Protein AF-A0A2G9ZYL5-F1 (afdb_monomer_lite)

Secondary structure (DSSP, 8-state):
-----------TT-TTTHHHHHSSGGGSS--TT--HHHHHHHHHHHHHHHHHHHHTTSSS-------------------S---S---TTTSSS-----HHHHHHS---HHHHHHHHHHHHHHHHHHHHHHHHHHHHHHHHHHHHHSGGGG-HHHHHHHHHHHHHHHHHHHHHHHHHHHHHTTTS-HHHHHHHH------------THHHHHHHHHHHHHHHHHHHHHHT-TTTT-

Sequence (235 aa):
MTFYETINFDSPELSVSKFCLIHYIPFITKEKKMNLKIKKIMAVSIVLMLSWVVVGLAVAQTPCPMNNEAGGRCRGMGSEGGGPMGCPGFCQGISGISLKQIMAMDLTDEQKTKVANVLAAHQEESRQLADSLAGARQTFVDVLNSEKAGDEAAVRQAFRQMSEIME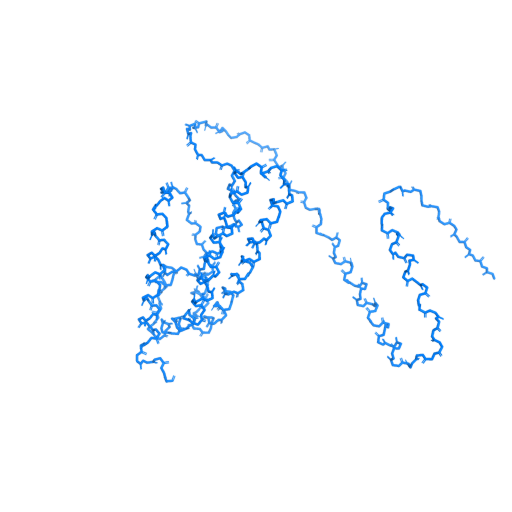NQVVVKTKIIAGLKPVLSQGQLMDLTDHPSKKSGDQKPMNHMKKQGDVQREMMDTWIRTYADAPGAKE

Radius of gyration: 28.29 Å; chains: 1; bounding box: 65×53×86 Å

Foldseek 3Di:
DDDDDDDDDPDDPCVPVVVVPVVPPPPPPPDDDDDPVVVVVVVVVVVVVVVVVVVPPPPDDDDDDPDDDDDDDPDDDDDDDDDPDPPPPDPPQLPAQFPVLVVVDPADLVLLLQLLQLCVVCVVVLVVLVVQLVVLVVCLVCCCVDPNVPVPVSNVVSVVSNVVSSVSSVVSRVSSLVSSVVSDDPVSSVSRNDDPPPPPPDDDDPVVVVVVVVVSSVVSVVSSVVNNPPPVNPD

pLDDT: mean 72.71, std 21.12, range [33.06, 97.44]

Structure (mmCIF, N/CA/C/O backbone):
data_AF-A0A2G9ZYL5-F1
#
_entry.id   AF-A0A2G9ZYL5-F1
#
loop_
_atom_site.group_PDB
_atom_site.id
_atom_site.type_symbol
_atom_site.label_atom_id
_atom_site.label_alt_id
_atom_site.label_comp_id
_atom_site.label_asym_id
_atom_site.label_entity_id
_atom_site.label_seq_id
_atom_site.pdbx_PDB_ins_code
_atom_site.Cartn_x
_atom_site.Cartn_y
_atom_site.Cartn_z
_atom_site.occupancy
_atom_site.B_iso_or_equiv
_atom_site.auth_seq_id
_atom_site.auth_comp_id
_atom_site.auth_asym_id
_atom_site.auth_atom_id
_atom_site.pdbx_PDB_model_num
ATOM 1 N N . MET A 1 1 ? -36.365 6.619 -61.250 1.00 40.66 1 MET A N 1
ATOM 2 C CA . MET A 1 1 ? -35.852 8.002 -61.213 1.00 40.66 1 MET A CA 1
ATOM 3 C C . MET A 1 1 ? -34.814 8.042 -60.101 1.00 40.66 1 MET A C 1
ATOM 5 O O . MET A 1 1 ? -35.173 8.079 -58.936 1.00 40.66 1 MET A O 1
ATOM 9 N N . THR A 1 2 ? -33.553 7.814 -60.455 1.00 39.94 2 THR A N 1
ATOM 10 C CA . THR A 1 2 ? -32.427 7.593 -59.534 1.00 39.94 2 THR A CA 1
ATOM 11 C C . THR A 1 2 ? -31.507 8.805 -59.585 1.00 39.94 2 THR A C 1
ATOM 13 O O . THR A 1 2 ? -30.932 9.073 -60.636 1.00 39.94 2 THR A O 1
ATOM 16 N N . PHE A 1 3 ? -31.378 9.523 -58.471 1.00 44.66 3 PHE A N 1
ATOM 17 C CA . PHE A 1 3 ? -30.336 10.527 -58.267 1.00 44.66 3 PHE A CA 1
ATOM 18 C C . PHE A 1 3 ? -29.152 9.849 -57.569 1.00 44.66 3 PHE A C 1
ATOM 20 O O . PHE A 1 3 ? -29.293 9.370 -56.447 1.00 44.66 3 PHE A O 1
ATOM 27 N N . TYR A 1 4 ? -28.006 9.786 -58.246 1.00 40.62 4 TYR A N 1
ATOM 28 C CA . TYR A 1 4 ? -26.708 9.532 -57.625 1.00 40.62 4 TYR A CA 1
ATOM 29 C C . TYR A 1 4 ? -25.949 10.860 -57.633 1.00 40.62 4 TYR A C 1
ATOM 31 O O . TYR A 1 4 ? -25.511 11.314 -58.687 1.00 40.62 4 TYR A O 1
ATOM 39 N N . GLU A 1 5 ? -25.833 11.499 -56.470 1.00 52.47 5 GLU A N 1
ATOM 40 C CA . GLU A 1 5 ? -24.874 12.582 -56.250 1.00 52.47 5 GLU A CA 1
ATOM 41 C C . GLU A 1 5 ? -23.496 11.971 -55.982 1.00 52.47 5 GLU A C 1
ATOM 43 O O . GLU A 1 5 ? -23.276 11.263 -54.998 1.00 52.47 5 GLU A O 1
ATOM 48 N N . THR A 1 6 ? -22.564 12.232 -56.891 1.00 49.88 6 THR A N 1
ATOM 49 C CA . THR A 1 6 ? -21.140 11.927 -56.746 1.00 49.88 6 THR A CA 1
ATOM 50 C C . THR A 1 6 ? -20.494 13.005 -55.881 1.00 49.88 6 THR A C 1
ATOM 52 O O . THR A 1 6 ? -20.273 14.122 -56.341 1.00 49.88 6 THR A O 1
ATOM 55 N N . ILE A 1 7 ? -20.179 12.679 -54.627 1.00 49.94 7 ILE A N 1
ATOM 56 C CA . ILE A 1 7 ? -19.373 13.539 -53.754 1.00 49.94 7 ILE A CA 1
ATOM 57 C C . ILE A 1 7 ? -17.899 13.157 -53.950 1.00 49.94 7 ILE A C 1
ATOM 59 O O . ILE A 1 7 ? -17.488 12.057 -53.583 1.00 49.94 7 ILE A O 1
ATOM 63 N N . ASN A 1 8 ? -17.105 14.064 -54.525 1.00 46.00 8 ASN A N 1
ATOM 64 C CA . ASN A 1 8 ? -15.647 13.945 -54.594 1.00 46.00 8 ASN A CA 1
ATOM 65 C C . ASN A 1 8 ? -15.032 14.441 -53.276 1.00 46.00 8 ASN A C 1
ATOM 67 O O . ASN A 1 8 ? -15.179 15.610 -52.929 1.00 46.00 8 ASN A O 1
ATOM 71 N N . PHE A 1 9 ? -14.341 13.555 -52.553 1.00 45.44 9 PHE A N 1
ATOM 72 C CA . PHE A 1 9 ? -13.568 13.884 -51.351 1.00 45.44 9 PHE A CA 1
ATOM 73 C C . PHE A 1 9 ? -12.093 13.575 -51.612 1.00 45.44 9 PHE A C 1
ATOM 75 O O . PHE A 1 9 ? -11.661 12.428 -51.490 1.00 45.44 9 PHE A O 1
ATOM 82 N N . ASP A 1 10 ? -11.341 14.607 -51.981 1.00 52.19 10 ASP A N 1
ATOM 83 C CA . ASP A 1 10 ? -9.901 14.547 -52.214 1.00 52.19 10 ASP A CA 1
ATOM 84 C C . ASP A 1 10 ? -9.185 15.013 -50.935 1.00 52.19 10 ASP A C 1
ATOM 86 O O . ASP A 1 10 ? -9.010 16.206 -50.685 1.00 52.19 10 ASP A O 1
ATOM 90 N N . SER A 1 11 ? -8.897 14.076 -50.027 1.00 53.75 11 SER A N 1
ATOM 91 C CA . SER A 1 11 ? -8.130 14.363 -48.808 1.00 53.75 11 SER A CA 1
ATOM 92 C C . SER A 1 11 ? -7.357 13.115 -48.342 1.00 53.75 11 SER A C 1
ATOM 94 O O . SER A 1 11 ? -7.987 12.087 -48.063 1.00 53.75 11 SER A O 1
ATOM 96 N N . PRO A 1 12 ? -6.010 13.159 -48.272 1.00 52.84 12 PRO A N 1
ATOM 97 C CA . PRO A 1 12 ? -5.174 11.965 -48.108 1.00 52.84 12 PRO A CA 1
ATOM 98 C C . PRO A 1 12 ? -4.989 11.443 -46.666 1.00 52.84 12 PRO A C 1
ATOM 100 O O . PRO A 1 12 ? -4.337 10.418 -46.492 1.00 52.84 12 PRO A O 1
ATOM 103 N N . GLU A 1 13 ? -5.581 12.046 -45.627 1.00 51.53 13 GLU A N 1
ATOM 104 C CA . GLU A 1 13 ? -5.286 11.668 -44.222 1.00 51.53 13 GLU A CA 1
ATOM 105 C C . GLU A 1 13 ? -6.251 10.660 -43.555 1.00 51.53 13 GLU A C 1
ATOM 107 O O . GLU A 1 13 ? -6.174 10.409 -42.356 1.00 51.53 13 GLU A O 1
ATOM 112 N N . LEU A 1 14 ? -7.145 10.004 -44.304 1.00 48.91 14 LEU A N 1
ATOM 113 C CA . LEU A 1 14 ? -8.129 9.050 -43.745 1.00 48.91 14 LEU A CA 1
ATOM 114 C C . LEU A 1 14 ? -8.001 7.613 -44.290 1.00 48.91 14 LEU A C 1
ATOM 116 O O . LEU A 1 14 ? -8.997 6.888 -44.379 1.00 48.91 14 LEU A O 1
ATOM 120 N N . SER A 1 15 ? -6.794 7.172 -44.666 1.00 53.22 15 SER A N 1
ATOM 121 C CA . SER A 1 15 ? -6.613 5.884 -45.363 1.00 53.22 15 SER A CA 1
ATOM 122 C C . SER A 1 15 ? -6.672 4.634 -44.470 1.00 53.22 15 SER A C 1
ATOM 124 O O . SER A 1 15 ? -6.944 3.552 -44.985 1.00 53.22 15 SER A O 1
ATOM 126 N N . VAL A 1 16 ? -6.521 4.744 -43.142 1.00 52.19 16 VAL A N 1
ATOM 127 C CA . VAL A 1 16 ? -6.510 3.552 -42.261 1.00 52.19 16 VAL A CA 1
ATOM 128 C C . VAL A 1 16 ? -7.897 3.213 -41.688 1.00 52.19 16 VAL A C 1
ATOM 130 O O . VAL A 1 16 ? -8.203 2.050 -41.446 1.00 52.19 16 VAL A O 1
ATOM 133 N N . SER A 1 17 ? -8.794 4.196 -41.543 1.00 49.00 17 SER A N 1
ATOM 134 C CA . SER A 1 17 ? -10.137 3.975 -40.967 1.00 49.00 17 SER A CA 1
ATOM 135 C C . SER A 1 17 ? -11.174 3.482 -41.993 1.00 49.00 17 SER A C 1
ATOM 137 O O . SER A 1 17 ? -12.119 2.767 -41.654 1.00 49.00 17 SER A O 1
ATOM 139 N N . LYS A 1 18 ? -10.974 3.773 -43.287 1.00 49.38 18 LYS A N 1
ATOM 140 C CA . LYS A 1 18 ? -11.906 3.353 -44.350 1.00 49.38 18 LYS A CA 1
ATOM 141 C C . LYS A 1 18 ? -11.840 1.856 -44.682 1.00 49.38 18 LYS A C 1
ATOM 143 O O . LYS A 1 18 ? -12.803 1.329 -45.233 1.00 49.38 18 LYS A O 1
ATOM 148 N N . PHE A 1 19 ? -10.774 1.148 -44.296 1.00 48.16 19 PHE A N 1
ATOM 149 C CA . PHE A 1 19 ? -10.645 -0.289 -44.570 1.00 48.16 19 PHE A CA 1
ATOM 150 C C . PHE A 1 19 ? -11.464 -1.191 -43.627 1.00 48.16 19 PHE A C 1
ATOM 152 O O . PHE A 1 19 ? -11.839 -2.291 -44.030 1.00 48.16 19 PHE A O 1
ATOM 159 N N . CYS A 1 20 ? -11.837 -0.737 -42.423 1.00 48.16 20 CYS A N 1
ATOM 160 C CA . CYS A 1 20 ? -12.637 -1.561 -41.501 1.00 48.16 20 CYS A CA 1
ATOM 161 C C . CYS A 1 20 ? -14.153 -1.485 -41.741 1.00 48.16 20 CYS A C 1
ATOM 163 O O . CYS A 1 20 ? -14.864 -2.448 -41.457 1.00 48.16 20 CYS A O 1
ATOM 165 N N . LEU A 1 21 ? -14.672 -0.384 -42.293 1.00 47.84 21 LEU A N 1
ATOM 166 C CA . LEU A 1 21 ? -16.122 -0.222 -42.481 1.00 47.84 21 LEU A CA 1
ATOM 167 C C . LEU A 1 21 ? -16.669 -0.892 -43.751 1.00 47.84 21 LEU A C 1
ATOM 169 O O . LEU A 1 21 ? -17.854 -1.212 -43.802 1.00 47.84 21 LEU A O 1
ATOM 173 N N . ILE A 1 22 ? -15.830 -1.167 -44.755 1.00 49.88 22 ILE A N 1
ATOM 174 C CA . ILE A 1 22 ? -16.291 -1.734 -46.036 1.00 49.88 22 ILE A CA 1
ATOM 175 C C . ILE A 1 22 ? -16.494 -3.260 -45.955 1.00 49.88 22 ILE A C 1
ATOM 177 O O . ILE A 1 22 ? -17.350 -3.805 -46.651 1.00 49.88 22 ILE A O 1
ATOM 181 N N . HIS A 1 23 ? -15.809 -3.959 -45.045 1.00 49.59 23 HIS A N 1
ATOM 182 C CA . HIS A 1 23 ? -15.945 -5.416 -44.910 1.00 49.59 23 HIS A CA 1
ATOM 183 C C . HIS A 1 23 ? -17.056 -5.885 -43.959 1.00 49.59 23 HIS A C 1
ATOM 185 O O . HIS A 1 23 ? -17.379 -7.071 -43.965 1.00 49.59 23 HIS A O 1
ATOM 191 N N . TYR A 1 24 ? -17.686 -4.995 -43.185 1.00 48.09 24 TYR A N 1
ATOM 192 C CA . TYR A 1 24 ? -18.723 -5.403 -42.224 1.00 48.09 24 TYR A CA 1
ATOM 193 C C . TYR A 1 24 ? -20.151 -5.406 -42.799 1.00 48.09 24 TYR A C 1
ATOM 195 O O . TYR A 1 24 ? -21.066 -5.980 -42.213 1.00 48.09 24 TYR A O 1
ATOM 203 N N . ILE A 1 25 ? -20.366 -4.797 -43.969 1.00 50.12 25 ILE A N 1
ATOM 204 C CA . ILE A 1 25 ? -21.711 -4.596 -44.527 1.00 50.12 25 ILE A CA 1
ATOM 205 C C . ILE A 1 25 ? -22.291 -5.810 -45.301 1.00 50.12 25 ILE A C 1
ATOM 207 O O . ILE A 1 25 ? -23.518 -5.947 -45.302 1.00 50.12 25 ILE A O 1
ATOM 211 N N . PRO A 1 26 ? -21.538 -6.762 -45.902 1.00 46.97 26 PRO A N 1
ATOM 212 C CA . PRO A 1 26 ? -22.181 -7.800 -46.710 1.00 46.97 26 PRO A CA 1
ATOM 213 C C . PRO A 1 26 ? -22.723 -9.001 -45.912 1.00 46.97 26 PRO A C 1
ATOM 215 O O . PRO A 1 26 ? -23.307 -9.897 -46.517 1.00 46.97 26 PRO A O 1
ATOM 218 N N . PHE A 1 27 ? -22.588 -9.055 -44.579 1.00 49.16 27 PHE A N 1
ATOM 219 C CA . PHE A 1 27 ? -23.042 -10.228 -43.812 1.00 49.16 27 PHE A CA 1
ATOM 220 C C . PHE A 1 27 ? -24.551 -10.229 -43.480 1.00 49.16 27 PHE A C 1
ATOM 222 O O . PHE A 1 27 ? -25.111 -11.272 -43.155 1.00 49.16 27 PHE A O 1
ATOM 229 N N . ILE A 1 28 ? -25.257 -9.096 -43.595 1.00 54.25 28 ILE A N 1
ATOM 230 C CA . ILE A 1 28 ? -26.623 -8.961 -43.039 1.00 54.25 28 ILE A CA 1
ATOM 231 C C . ILE A 1 28 ? -27.754 -9.328 -44.026 1.00 54.25 28 ILE A C 1
ATOM 233 O O . ILE A 1 28 ? -28.911 -9.453 -43.627 1.00 54.25 28 ILE A O 1
ATOM 237 N N . THR A 1 29 ? -27.482 -9.572 -45.312 1.00 51.25 29 THR A N 1
ATOM 238 C CA . THR A 1 29 ? -28.566 -9.685 -46.315 1.00 51.25 29 THR A CA 1
ATOM 239 C C . THR A 1 29 ? -28.954 -11.104 -46.742 1.00 51.25 29 THR A C 1
ATOM 241 O O . THR A 1 29 ? -29.862 -11.244 -47.565 1.00 51.25 29 THR A O 1
ATOM 244 N N . LYS A 1 30 ? -28.358 -12.172 -46.185 1.00 51.44 30 LYS A N 1
ATOM 245 C CA . LYS A 1 30 ? -28.596 -13.549 -46.677 1.00 51.44 30 LYS A CA 1
ATOM 246 C C . LYS A 1 30 ? -29.454 -14.494 -45.827 1.00 51.44 30 LYS A C 1
ATOM 248 O O . LYS A 1 30 ? -29.707 -15.602 -46.290 1.00 51.44 30 LYS A O 1
ATOM 253 N N . GLU A 1 31 ? -30.012 -14.083 -44.687 1.00 55.97 31 GLU A N 1
ATOM 254 C CA . GLU A 1 31 ? -30.920 -14.957 -43.918 1.00 55.97 31 GLU A CA 1
ATOM 255 C C . GLU A 1 31 ? -32.407 -14.589 -44.051 1.00 55.97 31 GLU A C 1
ATOM 257 O O . GLU A 1 31 ? -32.993 -13.797 -43.304 1.00 55.97 31 GLU A O 1
ATOM 262 N N . LYS A 1 32 ? -33.064 -15.249 -45.009 1.00 61.03 32 LYS A N 1
ATOM 263 C CA . LYS A 1 32 ? -34.525 -15.304 -45.123 1.00 61.03 32 LYS A CA 1
ATOM 264 C C . LYS A 1 32 ? -35.094 -16.243 -44.050 1.00 61.03 32 LYS A C 1
ATOM 266 O O . LYS A 1 32 ? -35.291 -17.417 -44.335 1.00 61.03 32 LYS A O 1
ATOM 271 N N . LYS A 1 33 ? -35.373 -15.693 -42.856 1.00 66.12 33 LYS A N 1
ATOM 272 C CA . LYS A 1 33 ? -36.364 -16.117 -41.818 1.00 66.12 33 LYS A CA 1
ATOM 273 C C . LYS A 1 33 ? -35.856 -15.903 -40.377 1.00 66.12 33 LYS A C 1
ATOM 275 O O . LYS A 1 33 ? -35.999 -16.767 -39.521 1.00 66.12 33 LYS A O 1
ATOM 280 N N . MET A 1 34 ? -35.334 -14.721 -40.052 1.00 69.31 34 MET A N 1
ATOM 281 C CA . MET A 1 34 ? -35.160 -14.363 -38.638 1.00 69.31 34 MET A CA 1
ATOM 282 C C . MET A 1 34 ? -36.492 -13.957 -37.997 1.00 69.31 34 MET A C 1
ATOM 284 O O . MET A 1 34 ? -37.237 -13.133 -38.539 1.00 69.31 34 MET A O 1
ATOM 288 N N . ASN A 1 35 ? -36.766 -14.532 -36.825 1.00 79.88 35 ASN A N 1
ATOM 289 C CA . ASN A 1 35 ? -37.948 -14.269 -36.011 1.00 79.88 35 ASN A CA 1
ATOM 290 C C . ASN A 1 35 ? -38.022 -12.775 -35.630 1.00 79.88 35 ASN A C 1
ATOM 292 O O . ASN A 1 35 ? -37.001 -12.151 -35.334 1.00 79.88 35 ASN A O 1
ATOM 296 N N . LEU A 1 36 ? -39.223 -12.185 -35.619 1.00 81.56 36 LEU A N 1
ATOM 297 C CA . LEU A 1 36 ? -39.416 -10.738 -35.426 1.00 81.56 36 LEU A CA 1
ATOM 298 C C . LEU A 1 36 ? -38.819 -10.233 -34.100 1.00 81.56 36 LEU A C 1
ATOM 300 O O . LEU A 1 36 ? -38.344 -9.101 -34.023 1.00 81.56 36 LEU A O 1
ATOM 304 N N . LYS A 1 37 ? -38.787 -11.091 -33.074 1.00 78.44 37 LYS A N 1
ATOM 305 C CA . LYS A 1 37 ? -38.158 -10.792 -31.780 1.00 78.44 37 LYS A CA 1
ATOM 306 C C . LYS A 1 37 ? -36.645 -10.562 -31.903 1.00 78.44 37 LYS A C 1
ATOM 308 O O . LYS A 1 37 ? -36.131 -9.622 -31.310 1.00 78.44 37 LYS A O 1
ATOM 313 N N . ILE A 1 38 ? -35.953 -11.345 -32.732 1.00 79.88 38 ILE A N 1
ATOM 314 C CA . ILE A 1 38 ? -34.494 -11.257 -32.924 1.00 79.88 38 ILE A CA 1
ATOM 315 C C . ILE A 1 38 ? -34.125 -9.983 -33.698 1.00 79.88 38 ILE A C 1
ATOM 317 O O . ILE A 1 38 ? -33.160 -9.305 -33.354 1.00 79.88 38 ILE A O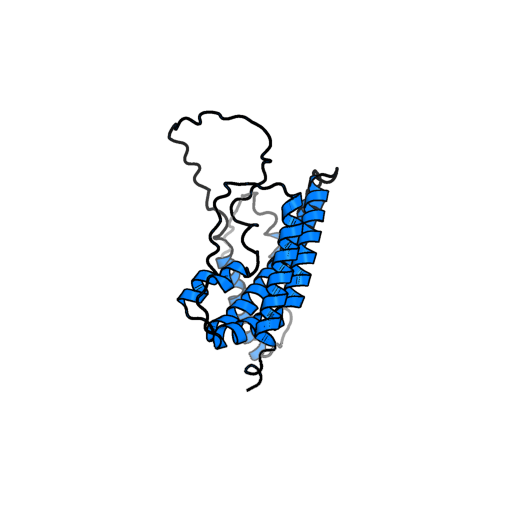 1
ATOM 321 N N . LYS A 1 39 ? -34.952 -9.581 -34.675 1.00 80.38 39 LYS A N 1
ATOM 322 C CA . LYS A 1 39 ? -34.767 -8.314 -35.407 1.00 80.38 39 LYS A CA 1
ATOM 323 C C . LYS A 1 39 ? -34.851 -7.088 -34.493 1.00 80.38 39 LYS A C 1
ATOM 325 O O . LYS A 1 39 ? -34.071 -6.156 -34.658 1.00 80.38 39 LYS A O 1
ATOM 330 N N . LYS A 1 40 ? -35.765 -7.098 -33.514 1.00 85.06 40 LYS A N 1
ATOM 331 C CA . LYS A 1 40 ? -35.892 -6.005 -32.536 1.00 85.06 40 LYS A CA 1
ATOM 332 C C . LYS A 1 40 ? -34.680 -5.925 -31.603 1.00 85.06 40 LYS A C 1
ATOM 334 O O . LYS A 1 40 ? -34.223 -4.825 -31.324 1.00 85.06 40 LYS A O 1
ATOM 339 N N . ILE A 1 41 ? -34.132 -7.066 -31.180 1.00 83.81 41 ILE A N 1
ATOM 340 C CA . ILE A 1 41 ? -32.944 -7.106 -30.310 1.00 83.81 41 ILE A CA 1
ATOM 341 C C . ILE A 1 41 ? -31.703 -6.580 -31.050 1.00 83.81 41 ILE A C 1
ATOM 343 O O . ILE A 1 41 ? -30.993 -5.736 -30.510 1.00 83.81 41 ILE A O 1
ATOM 347 N N . MET A 1 42 ? -31.483 -6.991 -32.306 1.00 79.50 42 MET A N 1
ATOM 348 C CA . MET A 1 42 ? -30.351 -6.487 -33.100 1.00 79.50 42 MET A CA 1
ATOM 349 C C . MET A 1 42 ? -30.440 -4.986 -33.405 1.00 79.50 42 MET A C 1
ATOM 351 O O . MET A 1 42 ? -29.427 -4.294 -33.372 1.00 79.50 42 MET A O 1
ATOM 355 N N . ALA A 1 43 ? -31.637 -4.451 -33.667 1.00 81.38 43 ALA A N 1
ATOM 356 C CA . ALA A 1 43 ? -31.795 -3.015 -33.904 1.00 81.38 43 ALA A CA 1
ATOM 357 C C . ALA A 1 43 ? -31.395 -2.180 -32.672 1.00 81.38 43 ALA A C 1
ATOM 359 O O . ALA A 1 43 ? -30.745 -1.146 -32.811 1.00 81.38 43 ALA A O 1
ATOM 360 N N . VAL A 1 44 ? -31.725 -2.654 -31.465 1.00 86.31 44 VAL A N 1
ATOM 361 C CA . VAL A 1 44 ? -31.368 -1.972 -30.212 1.00 86.31 44 VAL A CA 1
ATOM 362 C C . VAL A 1 44 ? -29.861 -2.048 -29.941 1.00 86.31 44 VAL A C 1
ATOM 364 O O . VAL A 1 44 ? -29.276 -1.051 -29.519 1.00 86.31 44 VAL A O 1
ATOM 367 N N . SER A 1 45 ? -29.201 -3.177 -30.232 1.00 80.75 45 SER A N 1
ATOM 368 C CA . SER A 1 45 ? -27.755 -3.306 -29.995 1.00 80.75 45 SER A CA 1
ATOM 369 C C . SER A 1 45 ? -26.920 -2.413 -30.916 1.00 80.75 45 SER A C 1
ATOM 371 O O . SER A 1 45 ? -25.901 -1.883 -30.487 1.00 80.75 45 SER A O 1
ATOM 373 N N . ILE A 1 46 ? -27.355 -2.203 -32.163 1.00 82.94 46 ILE A N 1
ATOM 374 C CA . ILE A 1 46 ? -26.666 -1.312 -33.110 1.00 82.94 46 ILE A CA 1
ATOM 375 C C . ILE A 1 46 ? -26.746 0.148 -32.642 1.00 82.94 46 ILE A C 1
ATOM 377 O O . ILE A 1 46 ? -25.741 0.855 -32.674 1.00 82.94 46 ILE A O 1
ATOM 381 N N . VAL A 1 47 ? -27.907 0.593 -32.148 1.00 78.25 47 VAL A N 1
ATOM 382 C CA . VAL A 1 47 ? -28.071 1.957 -31.611 1.00 78.25 47 VAL A CA 1
ATOM 383 C C . VAL A 1 47 ? -27.215 2.166 -30.358 1.00 78.25 47 VAL A C 1
ATOM 385 O O . VAL A 1 47 ? -26.590 3.215 -30.216 1.00 78.25 47 VAL A O 1
ATOM 388 N N . LEU A 1 48 ? -27.127 1.157 -29.484 1.00 76.38 48 LEU A N 1
ATOM 389 C CA . LEU A 1 48 ? -26.266 1.202 -28.299 1.00 76.38 48 LEU A CA 1
ATOM 390 C C . LEU A 1 48 ? -24.772 1.185 -28.642 1.00 76.38 48 LEU A C 1
ATOM 392 O O . LEU A 1 48 ? -24.001 1.839 -27.960 1.00 76.38 48 LEU A O 1
ATOM 396 N N . MET A 1 49 ? -24.337 0.486 -29.690 1.00 70.81 49 MET A N 1
ATOM 397 C CA . MET A 1 49 ? -22.927 0.511 -30.109 1.00 70.81 49 MET A CA 1
ATOM 398 C C . MET A 1 49 ? -22.522 1.878 -30.682 1.00 70.81 49 MET A C 1
ATOM 400 O O . MET A 1 49 ? -21.420 2.359 -30.425 1.00 70.81 49 MET A O 1
ATOM 404 N N . LEU A 1 50 ? -23.414 2.535 -31.429 1.00 68.19 50 LEU A N 1
ATOM 405 C CA . LEU A 1 50 ? -23.127 3.833 -32.048 1.00 68.19 50 LEU A CA 1
ATOM 406 C C . LEU A 1 50 ? -23.072 4.989 -31.035 1.00 68.19 50 LEU A C 1
ATOM 408 O O . LEU A 1 50 ? -22.339 5.951 -31.260 1.00 68.19 50 LEU A O 1
ATOM 412 N N . SER A 1 51 ? -23.780 4.901 -29.904 1.00 62.34 51 SER A N 1
ATOM 413 C CA . SER A 1 51 ? -23.757 5.954 -28.877 1.00 62.34 51 SER A CA 1
ATOM 414 C C . SER A 1 51 ? -22.437 6.033 -28.098 1.00 62.34 51 SER A C 1
ATOM 416 O O . SER A 1 51 ? -22.071 7.117 -27.646 1.00 62.34 51 SER A O 1
ATOM 418 N N . TRP A 1 52 ? -21.671 4.942 -27.996 1.00 62.94 52 TRP A N 1
ATOM 419 C CA . TRP A 1 52 ? -20.371 4.943 -27.306 1.00 62.94 52 TRP A CA 1
ATOM 420 C C . TRP A 1 52 ? -19.243 5.571 -28.138 1.00 62.94 52 TRP A C 1
ATOM 422 O O . TRP A 1 52 ? -18.297 6.119 -27.575 1.00 62.94 52 TRP A O 1
ATOM 432 N N . VAL A 1 53 ? -19.356 5.577 -29.470 1.00 58.50 53 VAL A N 1
ATOM 433 C CA . VAL A 1 53 ? -18.334 6.160 -30.363 1.00 58.50 53 VAL A CA 1
ATOM 434 C C . VAL A 1 53 ? -18.302 7.695 -30.278 1.00 58.50 53 VAL A C 1
ATOM 436 O O . VAL A 1 53 ? -17.248 8.298 -30.461 1.00 58.50 53 VAL A O 1
ATOM 439 N N . VAL A 1 54 ? -19.416 8.344 -29.923 1.00 55.44 54 VAL A N 1
ATOM 440 C CA . VAL A 1 54 ? -19.498 9.817 -29.838 1.00 55.44 54 VAL A CA 1
ATOM 441 C C . VAL A 1 54 ? -18.843 10.374 -28.562 1.00 55.44 54 VAL A C 1
ATOM 443 O O . VAL A 1 54 ? -18.379 11.510 -28.559 1.00 55.44 54 VAL A O 1
ATOM 446 N N . VAL A 1 55 ? -18.718 9.580 -27.492 1.00 53.69 55 VAL A N 1
ATOM 447 C CA . VAL A 1 55 ? -18.119 10.034 -26.218 1.00 53.69 55 VAL A CA 1
ATOM 448 C C . VAL A 1 55 ? -16.581 9.944 -26.225 1.00 53.69 55 VAL A C 1
ATOM 450 O O . VAL A 1 55 ? -15.915 10.636 -25.459 1.00 53.69 55 VAL A O 1
ATOM 453 N N . GLY A 1 56 ? -15.985 9.159 -27.131 1.00 48.94 56 GLY A N 1
ATOM 454 C CA . GLY A 1 56 ? -14.532 8.938 -27.184 1.00 48.94 56 GLY A CA 1
ATOM 455 C C . GLY A 1 56 ? -13.697 10.050 -27.834 1.00 48.94 56 GLY A C 1
ATOM 456 O O . GLY A 1 56 ? -12.479 10.050 -27.680 1.00 48.94 56 GLY A O 1
ATOM 457 N N . LEU A 1 57 ? -14.305 11.006 -28.547 1.00 46.84 57 LEU A N 1
ATOM 458 C CA . LEU A 1 57 ? -13.555 11.970 -29.371 1.00 46.84 57 LEU A CA 1
ATOM 459 C C . LEU A 1 57 ? -13.240 13.316 -28.686 1.00 46.84 57 LEU A C 1
ATOM 461 O O . LEU A 1 57 ? -12.650 14.189 -29.315 1.00 46.84 57 LEU A O 1
ATOM 465 N N . ALA A 1 58 ? -13.598 13.503 -27.410 1.00 50.16 58 ALA A N 1
ATOM 466 C CA . ALA A 1 58 ? -13.450 14.792 -26.716 1.00 50.16 58 ALA A CA 1
ATOM 467 C C . ALA A 1 58 ? -12.249 14.892 -25.746 1.00 50.16 58 ALA A C 1
ATOM 469 O O . ALA A 1 58 ? -12.069 15.931 -25.120 1.00 50.16 58 ALA A O 1
ATOM 470 N N . VAL A 1 59 ? -11.408 13.856 -25.610 1.00 53.47 59 VAL A N 1
ATOM 471 C CA . VAL A 1 59 ? -10.333 13.812 -24.582 1.00 53.47 59 VAL A CA 1
ATOM 472 C C . VAL A 1 59 ? -8.919 14.047 -25.156 1.00 53.47 59 VAL A C 1
ATOM 474 O O . VAL A 1 59 ? -7.926 13.821 -24.477 1.00 53.47 59 VAL A O 1
ATOM 477 N N . ALA A 1 60 ? -8.775 14.521 -26.400 1.00 47.59 60 ALA A N 1
ATOM 478 C CA . ALA A 1 60 ? -7.458 14.565 -27.056 1.00 47.59 60 ALA A CA 1
ATOM 479 C C . ALA A 1 60 ? -6.740 15.931 -27.096 1.00 47.59 60 ALA A C 1
ATOM 481 O O . ALA A 1 60 ? -5.600 15.972 -27.550 1.00 47.59 60 ALA A O 1
ATOM 482 N N . GLN A 1 61 ? -7.339 17.056 -26.679 1.00 46.28 61 GLN A N 1
ATOM 483 C CA . GLN A 1 61 ? -6.741 18.377 -26.962 1.00 46.28 61 GLN A CA 1
ATOM 484 C C . GLN A 1 61 ? -6.953 19.435 -25.868 1.00 46.28 61 GLN A C 1
ATOM 486 O O . GLN A 1 61 ? -7.448 20.523 -26.144 1.00 46.28 61 GLN A O 1
ATOM 491 N N . THR A 1 62 ? -6.527 19.178 -24.630 1.00 46.09 62 THR A N 1
ATOM 492 C CA . THR A 1 62 ? -6.173 20.289 -23.727 1.00 46.09 62 THR A CA 1
ATOM 493 C C . THR A 1 62 ? -4.689 20.611 -23.912 1.00 46.09 62 THR A C 1
ATOM 495 O O . THR A 1 62 ? -3.854 19.915 -23.329 1.00 46.09 62 THR A O 1
ATOM 498 N N . PRO A 1 63 ? -4.322 21.613 -24.734 1.00 47.88 63 PRO A N 1
ATOM 499 C CA . PRO A 1 63 ? -2.960 22.118 -24.756 1.00 47.88 63 PRO A CA 1
ATOM 500 C C . PRO A 1 63 ? -2.630 22.661 -23.367 1.00 47.88 63 PRO A C 1
ATOM 502 O O . PRO A 1 63 ? -3.331 23.523 -22.836 1.00 47.88 63 PRO A O 1
ATOM 505 N N . CYS A 1 64 ? -1.571 22.129 -22.762 1.00 36.97 64 CYS A N 1
ATOM 506 C CA . CYS A 1 64 ? -1.013 22.673 -21.536 1.00 36.97 64 CYS A CA 1
ATOM 507 C C . CYS A 1 64 ? -0.644 24.146 -21.796 1.00 36.97 64 CYS A C 1
ATOM 509 O O . CYS A 1 64 ? 0.140 24.406 -22.714 1.00 36.97 64 CYS A O 1
ATOM 511 N N . PRO A 1 65 ? -1.184 25.116 -21.039 1.00 47.97 65 PRO A N 1
ATOM 512 C CA . PRO A 1 65 ? -0.827 26.514 -21.216 1.00 47.97 65 PRO A CA 1
ATOM 513 C C . PRO A 1 65 ? 0.627 26.725 -20.774 1.00 47.97 65 PRO A C 1
ATOM 515 O O . PRO A 1 65 ? 0.932 26.808 -19.586 1.00 47.97 65 PRO A O 1
ATOM 518 N N . MET A 1 66 ? 1.535 26.814 -21.744 1.00 48.69 66 MET A N 1
ATOM 519 C CA . MET A 1 66 ? 2.881 27.356 -21.557 1.00 48.69 66 MET A CA 1
ATOM 520 C C . MET A 1 66 ? 2.766 28.884 -21.476 1.00 48.69 66 MET A C 1
ATOM 522 O O . MET A 1 66 ? 2.984 29.584 -22.462 1.00 48.69 66 MET A O 1
ATOM 526 N N . ASN A 1 67 ? 2.383 29.410 -20.311 1.00 57.84 67 ASN A N 1
ATOM 527 C CA . ASN A 1 67 ? 2.484 30.845 -20.047 1.00 57.84 67 ASN A CA 1
ATOM 528 C C . ASN A 1 67 ? 3.950 31.202 -19.772 1.00 57.84 67 ASN A C 1
ATOM 530 O O . ASN A 1 67 ? 4.437 31.122 -18.645 1.00 57.84 67 ASN A O 1
ATOM 534 N N . ASN A 1 68 ? 4.645 31.600 -20.835 1.00 59.03 68 ASN A N 1
ATOM 535 C CA . ASN A 1 68 ? 5.833 32.435 -20.756 1.00 59.03 68 ASN A CA 1
ATOM 536 C C . ASN A 1 68 ? 5.375 33.869 -20.499 1.00 59.03 68 ASN A C 1
ATOM 538 O O . ASN A 1 68 ? 4.876 34.489 -21.425 1.00 59.03 68 ASN A O 1
ATOM 542 N N . GLU A 1 69 ? 5.534 34.369 -19.273 1.00 48.56 69 GLU A N 1
ATOM 543 C CA . GLU A 1 69 ? 5.865 35.774 -18.984 1.00 48.56 69 GLU A CA 1
ATOM 544 C C . GLU A 1 69 ? 5.924 36.007 -17.469 1.00 48.56 69 GLU A C 1
ATOM 546 O O . GLU A 1 69 ? 4.904 36.019 -16.789 1.00 48.56 69 GLU A O 1
ATOM 551 N N . ALA A 1 70 ? 7.145 36.158 -16.946 1.00 45.22 70 ALA A N 1
ATOM 552 C CA . ALA A 1 70 ? 7.547 37.178 -15.969 1.00 45.22 70 ALA A CA 1
ATOM 553 C C . ALA A 1 70 ? 8.829 36.726 -15.259 1.00 45.22 70 ALA A C 1
ATOM 555 O O . ALA A 1 70 ? 8.835 35.822 -14.424 1.00 45.22 70 ALA A O 1
ATOM 556 N N . GLY A 1 71 ? 9.934 37.390 -15.598 1.00 49.59 71 GLY A N 1
ATOM 557 C CA . GLY A 1 71 ? 11.228 37.219 -14.957 1.00 49.59 71 GLY A CA 1
ATOM 558 C C . GLY A 1 71 ? 11.164 37.407 -13.441 1.00 49.59 71 GLY A C 1
ATOM 559 O O . GLY A 1 71 ? 11.072 38.522 -12.935 1.00 49.59 71 GLY A O 1
ATOM 560 N N . GLY A 1 72 ? 11.305 36.302 -12.718 1.00 40.06 72 GLY A N 1
ATOM 561 C CA . GLY A 1 72 ? 11.644 36.261 -11.304 1.00 40.06 72 GLY A CA 1
ATOM 562 C C . GLY A 1 72 ? 12.959 35.511 -11.143 1.00 40.06 72 GLY A C 1
ATOM 563 O O . GLY A 1 72 ? 13.020 34.308 -11.351 1.00 40.06 72 GLY A O 1
ATOM 564 N N . ARG A 1 73 ? 14.020 36.250 -10.816 1.00 42.53 73 ARG A N 1
ATOM 565 C CA . ARG A 1 73 ? 15.392 35.800 -10.530 1.00 42.53 73 ARG A CA 1
ATOM 566 C C . ARG A 1 73 ? 15.466 34.401 -9.886 1.00 42.53 73 ARG A C 1
ATOM 568 O O . ARG A 1 73 ? 15.383 34.277 -8.666 1.00 42.53 73 ARG A O 1
ATOM 575 N N . CYS A 1 74 ? 15.767 33.372 -10.676 1.00 40.53 74 CYS A N 1
ATOM 576 C CA . CYS A 1 74 ? 16.347 32.137 -10.154 1.00 40.53 74 CYS A CA 1
ATOM 577 C C . CYS A 1 74 ? 17.813 32.417 -9.817 1.00 40.53 74 CYS A C 1
ATOM 579 O O . CYS A 1 74 ? 18.710 32.293 -10.649 1.00 40.53 74 CYS A O 1
ATOM 581 N N . ARG A 1 75 ? 18.044 32.866 -8.581 1.00 45.84 75 ARG A N 1
ATOM 582 C CA . ARG A 1 75 ? 19.369 32.847 -7.964 1.00 45.84 75 ARG A CA 1
ATOM 583 C C . ARG A 1 75 ? 19.822 31.390 -7.919 1.00 45.84 75 ARG A C 1
ATOM 585 O O . ARG A 1 75 ? 19.148 30.556 -7.322 1.00 45.84 75 ARG A O 1
ATOM 592 N N . GLY A 1 76 ? 20.945 31.110 -8.568 1.00 45.06 76 GLY A N 1
ATOM 593 C CA . GLY A 1 76 ? 21.596 29.817 -8.488 1.00 45.06 76 GLY A CA 1
ATOM 594 C C . GLY A 1 76 ? 21.973 29.475 -7.048 1.00 45.06 76 GLY A C 1
ATOM 595 O O . GLY A 1 76 ? 22.565 30.285 -6.338 1.00 45.06 76 GLY A O 1
ATOM 596 N N . MET A 1 77 ? 21.652 28.248 -6.660 1.00 38.97 77 MET A N 1
ATOM 597 C CA . MET A 1 77 ? 22.406 27.469 -5.687 1.00 38.97 77 MET A CA 1
ATOM 598 C C . MET A 1 77 ? 22.707 26.145 -6.378 1.00 38.97 77 MET A C 1
ATOM 600 O O . MET A 1 77 ? 21.834 25.298 -6.538 1.00 38.97 77 MET A O 1
ATOM 604 N N . GLY A 1 78 ? 23.935 26.025 -6.877 1.00 44.31 78 GLY A N 1
ATOM 605 C CA . GLY A 1 78 ? 24.504 24.726 -7.186 1.00 44.31 78 GLY A CA 1
ATOM 606 C C . GLY A 1 78 ? 24.836 24.011 -5.879 1.00 44.31 78 GLY A C 1
ATOM 607 O O . GLY A 1 78 ? 25.335 24.644 -4.954 1.00 44.31 78 GLY A O 1
ATOM 608 N N . SER A 1 79 ? 24.506 22.728 -5.796 1.00 38.72 79 SER A N 1
ATOM 609 C CA . SER A 1 79 ? 25.453 21.645 -5.495 1.00 38.72 79 SER A CA 1
ATOM 610 C C . SER A 1 79 ? 24.674 20.332 -5.505 1.00 38.72 79 SER A C 1
ATOM 612 O O . SER A 1 79 ? 23.729 20.163 -4.745 1.00 38.72 79 SER A O 1
ATOM 614 N N . GLU A 1 80 ? 25.074 19.450 -6.419 1.00 40.91 80 GLU A N 1
ATOM 615 C CA . GLU A 1 80 ? 25.088 17.989 -6.278 1.00 40.91 80 GLU A CA 1
ATOM 616 C C . GLU A 1 80 ? 23.800 17.255 -5.837 1.00 40.91 80 GLU A C 1
ATOM 618 O O . GLU A 1 80 ? 23.430 17.213 -4.669 1.00 40.91 80 GLU A O 1
ATOM 623 N N . GLY A 1 81 ? 23.214 16.501 -6.780 1.00 39.22 81 GLY A N 1
ATOM 624 C CA . GLY A 1 81 ? 22.699 15.159 -6.456 1.00 39.22 81 GLY A CA 1
ATOM 625 C C . GLY A 1 81 ? 21.193 14.880 -6.551 1.00 39.22 81 GLY A C 1
ATOM 626 O O . GLY A 1 81 ? 20.770 13.824 -6.095 1.00 39.22 81 GLY A O 1
ATOM 627 N N . GLY A 1 82 ? 20.366 15.747 -7.140 1.00 37.81 82 GLY A N 1
ATOM 628 C CA . GLY A 1 82 ? 18.925 15.483 -7.308 1.00 37.81 82 GLY A CA 1
ATOM 629 C C . GLY A 1 82 ? 18.555 15.072 -8.733 1.00 37.81 82 GLY A C 1
ATOM 630 O O . GLY A 1 82 ? 18.306 15.938 -9.565 1.00 37.81 82 GLY A O 1
ATOM 631 N N . GLY A 1 83 ? 18.530 13.769 -9.026 1.00 33.06 83 GLY A N 1
ATOM 632 C CA . GLY A 1 83 ? 18.209 13.236 -10.356 1.00 33.06 83 GLY A CA 1
ATOM 633 C C . GLY A 1 83 ? 16.825 13.657 -10.901 1.00 33.06 83 GLY A C 1
ATOM 634 O O . GLY A 1 83 ? 15.871 13.806 -10.131 1.00 33.06 83 GLY A O 1
ATOM 635 N N . PRO A 1 84 ? 16.678 13.819 -12.231 1.00 39.59 84 PRO A N 1
ATOM 636 C CA . PRO A 1 84 ? 15.477 14.349 -12.868 1.00 39.59 84 PRO A CA 1
ATOM 637 C C . PRO A 1 84 ? 14.476 13.233 -13.194 1.00 39.59 84 PRO A C 1
ATOM 639 O O . PRO A 1 84 ? 14.324 12.866 -14.346 1.00 39.59 84 PRO A O 1
ATOM 642 N N . MET A 1 85 ? 13.790 12.676 -12.194 1.00 40.16 85 MET A N 1
ATOM 643 C CA . MET A 1 85 ? 12.580 11.853 -12.411 1.00 40.16 85 MET A CA 1
ATOM 644 C C . MET A 1 85 ? 11.614 11.931 -11.215 1.00 40.16 85 MET A C 1
ATOM 646 O O . MET A 1 85 ? 10.950 10.968 -10.832 1.00 40.16 85 MET A O 1
ATOM 650 N N . GLY A 1 86 ? 11.516 13.104 -10.590 1.00 37.12 86 GLY A N 1
ATOM 651 C CA . GLY A 1 86 ? 10.445 13.392 -9.645 1.00 37.12 86 GLY A CA 1
ATOM 652 C C . GLY A 1 86 ? 9.162 13.687 -10.407 1.00 37.12 86 GLY A C 1
ATOM 653 O O . GLY A 1 86 ? 8.887 14.849 -10.664 1.00 37.12 86 GLY A O 1
ATOM 654 N N . CYS A 1 87 ? 8.387 12.661 -10.774 1.00 36.19 87 CYS A N 1
ATOM 655 C CA . CYS A 1 87 ? 6.985 12.849 -11.152 1.00 36.19 87 CYS A CA 1
ATOM 656 C C . CYS A 1 87 ? 6.253 13.422 -9.924 1.00 36.19 87 CYS A C 1
ATOM 658 O O . CYS A 1 87 ? 6.030 12.678 -8.958 1.00 36.19 87 CYS A O 1
ATOM 660 N N . PRO A 1 88 ? 5.906 14.723 -9.899 1.00 34.72 88 PRO A N 1
ATOM 661 C CA . PRO A 1 88 ? 5.242 15.328 -8.761 1.00 34.72 88 PRO A CA 1
ATOM 662 C C . PRO A 1 88 ? 3.789 14.856 -8.807 1.00 34.72 88 PRO A C 1
ATOM 664 O O . PRO A 1 88 ? 2.993 15.337 -9.604 1.00 34.72 88 PRO A O 1
ATOM 667 N N . GLY A 1 89 ? 3.453 13.856 -7.997 1.00 39.09 89 GLY A N 1
ATOM 668 C CA . GLY A 1 89 ? 2.059 13.538 -7.681 1.00 39.09 89 GLY A CA 1
ATOM 669 C C . GLY A 1 89 ? 1.567 12.135 -8.027 1.00 39.09 89 GLY A C 1
ATOM 670 O O . GLY A 1 89 ? 0.633 11.689 -7.373 1.00 39.09 89 GLY A O 1
ATOM 671 N N . PHE A 1 90 ? 2.179 11.391 -8.957 1.00 35.38 90 PHE A N 1
ATOM 672 C CA . PHE A 1 90 ? 1.557 10.128 -9.401 1.00 35.38 90 PHE A CA 1
ATOM 673 C C . PHE A 1 90 ? 1.991 8.869 -8.627 1.00 35.38 90 PHE A C 1
ATOM 675 O O . PHE A 1 90 ? 1.234 7.908 -8.542 1.00 35.38 90 PHE A O 1
ATOM 682 N N . CYS A 1 91 ? 3.171 8.865 -7.993 1.00 41.75 91 CYS A N 1
ATOM 683 C CA . CYS A 1 91 ? 3.726 7.633 -7.401 1.00 41.75 91 CYS A CA 1
ATOM 684 C C . CYS A 1 91 ? 3.920 7.656 -5.874 1.00 41.75 91 CYS A C 1
ATOM 686 O O . CYS A 1 91 ? 4.245 6.619 -5.295 1.00 41.75 91 CYS A O 1
ATOM 688 N N . GLN A 1 92 ? 3.717 8.796 -5.199 1.00 44.41 92 GLN A N 1
ATOM 689 C CA . GLN A 1 92 ? 3.868 8.884 -3.734 1.00 44.41 92 GLN A CA 1
ATOM 690 C C . GLN A 1 92 ? 2.575 8.603 -2.940 1.00 44.41 92 GLN A C 1
ATOM 692 O O . GLN A 1 92 ? 2.650 8.400 -1.731 1.00 44.41 92 GLN A O 1
ATOM 697 N N . GLY A 1 93 ? 1.406 8.545 -3.594 1.00 46.88 93 GLY A N 1
ATOM 698 C CA . GLY A 1 93 ? 0.092 8.530 -2.925 1.00 46.88 93 GLY A CA 1
ATOM 699 C C . GLY A 1 93 ? -0.622 7.176 -2.806 1.00 46.88 93 GLY A C 1
ATOM 700 O O . GLY A 1 93 ? -1.634 7.088 -2.111 1.00 46.88 93 GLY A O 1
ATOM 701 N N . ILE A 1 94 ? -0.110 6.108 -3.429 1.00 51.69 94 ILE A N 1
ATOM 702 C CA . ILE A 1 94 ? -0.675 4.745 -3.279 1.00 51.69 94 ILE A CA 1
ATOM 703 C C . ILE A 1 94 ? -0.029 4.015 -2.091 1.00 51.69 94 ILE A C 1
ATOM 705 O O . ILE A 1 94 ? -0.028 2.796 -1.993 1.00 51.69 94 ILE A O 1
ATOM 709 N N . SER A 1 95 ? 0.545 4.760 -1.149 1.00 57.50 95 SER A N 1
ATOM 710 C CA . SER A 1 95 ? 0.871 4.177 0.146 1.00 57.50 95 SER A CA 1
ATOM 711 C C . SER A 1 95 ? -0.451 3.939 0.884 1.00 57.50 95 SER A C 1
ATOM 713 O O . SER A 1 95 ? -1.348 4.793 0.879 1.00 57.50 95 SER A O 1
ATOM 715 N N . GLY A 1 96 ? -0.618 2.731 1.424 1.00 67.56 96 GLY A N 1
ATOM 716 C CA . GLY A 1 96 ? -1.801 2.330 2.184 1.00 67.56 96 GLY A CA 1
ATOM 717 C C . GLY A 1 96 ? -2.058 3.217 3.407 1.00 67.56 96 GLY A C 1
ATOM 718 O O . GLY A 1 96 ? -1.335 4.177 3.671 1.00 67.56 96 GLY A O 1
ATOM 719 N N . ILE A 1 97 ? -3.103 2.895 4.167 1.00 78.31 97 ILE A N 1
ATOM 720 C CA . ILE A 1 97 ? -3.419 3.613 5.406 1.00 78.31 97 ILE A CA 1
ATOM 721 C C . ILE A 1 97 ? -2.247 3.456 6.382 1.00 78.31 97 ILE A C 1
ATOM 723 O O . ILE A 1 97 ? -1.898 2.340 6.769 1.00 78.31 97 ILE A O 1
ATOM 727 N N . SER A 1 98 ? -1.617 4.566 6.769 1.00 82.69 98 SER A N 1
ATOM 728 C CA . SER A 1 98 ? -0.470 4.515 7.677 1.00 82.69 98 SER A CA 1
ATOM 729 C C . SER A 1 98 ? -0.918 4.346 9.129 1.00 82.69 98 SER A C 1
ATOM 731 O O . SER A 1 98 ? -1.893 4.962 9.562 1.00 82.69 98 SER A O 1
ATOM 733 N N . LEU A 1 99 ? -0.159 3.585 9.928 1.00 84.19 99 LEU A N 1
ATOM 734 C CA . LEU A 1 99 ? -0.425 3.460 11.369 1.00 84.19 99 LEU A CA 1
ATOM 735 C C . LEU A 1 99 ? -0.429 4.832 12.048 1.00 84.19 99 LEU A C 1
ATOM 737 O O . LEU A 1 99 ? -1.248 5.098 12.918 1.00 84.19 99 LEU A O 1
ATOM 741 N N . LYS A 1 100 ? 0.455 5.733 11.607 1.00 83.94 100 LYS A N 1
ATOM 742 C CA . LYS A 1 100 ? 0.516 7.095 12.132 1.00 83.94 100 LYS A CA 1
ATOM 743 C C . LYS A 1 100 ? -0.792 7.863 11.908 1.00 83.94 100 LYS A C 1
ATOM 745 O O . LYS A 1 100 ? -1.177 8.607 12.799 1.00 83.94 100 LYS A O 1
ATOM 750 N N . GLN A 1 101 ? -1.455 7.699 10.760 1.00 85.25 101 GLN A N 1
ATOM 751 C CA . GLN A 1 101 ? -2.773 8.304 10.525 1.00 85.25 101 GLN A CA 1
ATOM 752 C C . GLN A 1 101 ? -3.824 7.702 11.457 1.00 85.25 101 GLN A C 1
ATOM 754 O O . GLN A 1 101 ? -4.564 8.449 12.079 1.00 85.25 101 GLN A O 1
ATOM 759 N N . ILE A 1 102 ? -3.839 6.375 11.624 1.00 87.88 102 ILE A N 1
ATOM 760 C CA . ILE A 1 102 ? -4.784 5.703 12.531 1.00 87.88 102 ILE A CA 1
ATOM 761 C C . ILE A 1 102 ? -4.600 6.174 13.974 1.00 87.88 102 ILE A C 1
ATOM 763 O O . ILE A 1 102 ? -5.572 6.515 14.633 1.00 87.88 102 ILE A O 1
ATOM 767 N N . MET A 1 103 ? -3.356 6.229 14.451 1.00 86.19 103 MET A N 1
ATOM 768 C CA . MET A 1 103 ? -3.033 6.664 15.812 1.00 86.19 103 MET A CA 1
ATOM 769 C C . MET A 1 103 ? -3.235 8.165 16.038 1.00 86.19 103 MET A C 1
ATOM 771 O O . MET A 1 103 ? -3.347 8.585 17.184 1.00 86.19 103 MET A O 1
ATOM 775 N N . ALA A 1 104 ? -3.222 8.973 14.976 1.00 86.75 104 ALA A N 1
ATOM 776 C CA . ALA A 1 104 ? -3.502 10.402 15.065 1.00 86.75 104 ALA A CA 1
ATOM 777 C C . ALA A 1 104 ? -5.007 10.702 15.134 1.00 86.75 104 ALA A C 1
ATOM 779 O O . ALA A 1 104 ? -5.372 11.816 15.493 1.00 86.75 104 ALA A O 1
ATOM 780 N N . MET A 1 105 ? -5.863 9.736 14.788 1.00 87.31 105 MET A N 1
ATOM 781 C CA . MET A 1 105 ? -7.304 9.859 14.964 1.00 87.31 105 MET A CA 1
ATOM 782 C C . MET A 1 105 ? -7.695 9.498 16.399 1.00 87.31 105 MET A C 1
ATOM 784 O O . MET A 1 105 ? -7.305 8.450 16.917 1.00 87.31 105 MET A O 1
ATOM 788 N N . ASP A 1 106 ? -8.542 10.323 17.011 1.00 90.00 106 ASP A N 1
ATOM 789 C CA . ASP A 1 106 ? -9.158 10.038 18.308 1.00 90.00 106 ASP A CA 1
ATOM 790 C C . ASP A 1 106 ? -10.252 8.961 18.152 1.00 90.00 106 ASP A C 1
ATOM 792 O O . ASP A 1 106 ? -11.442 9.258 18.040 1.00 90.00 106 ASP A O 1
ATOM 796 N N . LEU A 1 107 ? -9.840 7.691 18.066 1.00 93.88 107 LEU A N 1
ATOM 797 C CA . LEU A 1 107 ? -10.733 6.529 17.961 1.00 93.88 107 LEU A CA 1
ATOM 798 C C . LEU A 1 107 ? -11.138 6.005 19.349 1.00 93.88 107 LEU A C 1
ATOM 800 O O . LEU A 1 107 ? -10.281 5.853 20.225 1.00 93.88 107 LEU A O 1
ATOM 804 N N . THR A 1 108 ? -12.413 5.641 19.531 1.00 95.25 108 THR A N 1
ATOM 805 C CA . THR A 1 108 ? -12.861 4.893 20.726 1.00 95.25 108 THR A CA 1
ATOM 806 C C . THR A 1 108 ? -12.307 3.467 20.721 1.00 95.25 108 THR A C 1
ATOM 808 O O . THR A 1 108 ? -11.868 2.965 19.684 1.00 95.25 108 THR A O 1
ATOM 811 N N . ASP A 1 109 ? -12.338 2.771 21.857 1.00 93.94 109 ASP A N 1
ATOM 812 C CA . ASP A 1 109 ? -11.829 1.396 21.927 1.00 93.94 109 ASP A CA 1
ATOM 813 C C . ASP A 1 109 ? -12.678 0.412 21.099 1.00 93.94 109 ASP A C 1
ATOM 815 O O . ASP A 1 109 ? -12.127 -0.494 20.460 1.00 93.94 109 ASP A O 1
ATOM 819 N N . GLU A 1 110 ? -13.993 0.642 20.977 1.00 93.31 110 GLU A N 1
ATOM 820 C CA . GLU A 1 110 ? -14.831 -0.131 20.053 1.00 93.31 110 GLU A CA 1
ATOM 821 C C . GLU A 1 110 ? -14.473 0.162 18.589 1.00 93.31 110 GLU A C 1
ATOM 823 O O . GLU A 1 110 ? -14.436 -0.753 17.761 1.00 93.31 110 GLU A O 1
ATOM 828 N N . GLN A 1 111 ? -14.182 1.425 18.250 1.00 94.69 111 GLN A N 1
ATOM 829 C CA . GLN A 1 111 ? -13.737 1.792 16.904 1.00 94.69 111 GLN A CA 1
ATOM 830 C C . GLN A 1 111 ? -12.381 1.167 16.578 1.00 94.69 111 GLN A C 1
ATOM 832 O O . GLN A 1 111 ? -12.238 0.604 15.496 1.00 94.69 111 GLN A O 1
ATOM 837 N N . LYS A 1 112 ? -11.407 1.199 17.498 1.00 95.06 112 LYS A N 1
ATOM 838 C CA . LYS A 1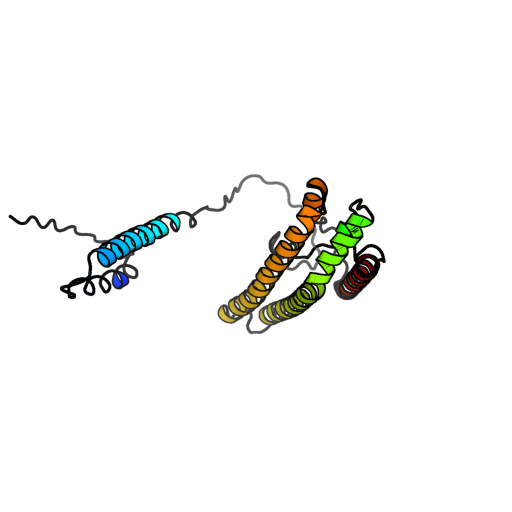 112 ? -10.089 0.566 17.308 1.00 95.06 112 LYS A CA 1
ATOM 839 C C . LYS A 1 112 ? -10.225 -0.924 17.022 1.00 95.06 112 LYS A C 1
ATOM 841 O O . LYS A 1 112 ? -9.620 -1.404 16.071 1.00 95.06 112 LYS A O 1
ATOM 846 N N . THR A 1 113 ? -11.068 -1.623 17.780 1.00 95.19 113 THR A N 1
ATOM 847 C CA . THR A 1 113 ? -11.360 -3.054 17.584 1.00 95.19 113 THR A CA 1
ATOM 848 C C . THR A 1 113 ? -11.928 -3.319 16.187 1.00 95.19 113 THR A C 1
ATOM 850 O O . THR A 1 113 ? -11.412 -4.146 15.437 1.00 95.19 113 THR A O 1
ATOM 853 N N . LYS A 1 114 ? -12.951 -2.559 15.776 1.00 95.00 114 LYS A N 1
ATOM 854 C CA . LYS A 1 114 ? -13.568 -2.703 14.446 1.00 95.00 114 LYS A CA 1
ATOM 855 C C . LYS A 1 114 ? -12.602 -2.362 13.308 1.00 95.00 114 LYS A C 1
ATOM 857 O O . LYS A 1 114 ? -12.553 -3.083 12.316 1.00 95.00 114 LYS A O 1
ATOM 862 N N . VAL A 1 115 ? -11.816 -1.295 13.455 1.00 95.00 115 VAL A N 1
ATOM 863 C CA . VAL A 1 115 ? -10.774 -0.903 12.492 1.00 95.00 115 VAL A CA 1
ATOM 864 C C . VAL A 1 115 ? -9.718 -2.003 12.380 1.00 95.00 115 VAL A C 1
ATOM 866 O O . VAL A 1 115 ? -9.373 -2.395 11.268 1.00 95.00 115 VAL A O 1
ATOM 869 N N . ALA A 1 116 ? -9.242 -2.542 13.505 1.00 95.12 116 ALA A N 1
ATOM 870 C CA . ALA A 1 116 ? -8.263 -3.624 13.531 1.00 95.12 116 ALA A CA 1
ATOM 871 C C . ALA A 1 116 ? -8.774 -4.877 12.815 1.00 95.12 116 ALA A C 1
ATOM 873 O O . ALA A 1 116 ? -8.042 -5.438 12.006 1.00 95.12 116 ALA A O 1
ATOM 874 N N . ASN A 1 117 ? -10.039 -5.252 13.013 1.00 95.25 117 ASN A N 1
ATOM 875 C CA . ASN A 1 117 ? -10.653 -6.381 12.312 1.00 95.25 117 ASN A CA 1
ATOM 876 C C . ASN A 1 117 ? -10.712 -6.170 10.791 1.00 95.25 117 ASN A C 1
ATOM 878 O O . ASN A 1 117 ? -10.382 -7.078 10.027 1.00 95.25 117 ASN A O 1
ATOM 882 N N . VAL A 1 118 ? -11.086 -4.968 10.336 1.00 95.69 118 VAL A N 1
ATOM 883 C CA . VAL A 1 118 ? -11.094 -4.632 8.900 1.00 95.69 118 VAL A CA 1
ATOM 884 C C . VAL A 1 118 ? -9.680 -4.686 8.316 1.00 95.69 118 VAL A C 1
ATOM 886 O O . VAL A 1 118 ? -9.489 -5.209 7.220 1.00 95.69 118 VAL A O 1
ATOM 889 N N . LEU A 1 119 ? -8.678 -4.176 9.037 1.00 94.44 119 LEU A N 1
ATOM 890 C CA . LEU A 1 119 ? -7.289 -4.211 8.579 1.00 94.44 119 LEU A CA 1
ATOM 891 C C . LEU A 1 119 ? -6.718 -5.631 8.568 1.00 94.44 119 LEU A C 1
ATOM 893 O O . LEU A 1 119 ? -6.075 -5.997 7.588 1.00 94.44 119 LEU A O 1
ATOM 897 N N . ALA A 1 120 ? -6.998 -6.442 9.593 1.00 94.94 120 ALA A N 1
ATOM 898 C CA . ALA A 1 120 ? -6.586 -7.844 9.668 1.00 94.94 120 ALA A CA 1
ATOM 899 C C . ALA A 1 120 ? -7.079 -8.643 8.453 1.00 94.94 120 ALA A C 1
ATOM 901 O O . ALA A 1 120 ? -6.317 -9.399 7.853 1.00 94.94 120 ALA A O 1
ATOM 902 N N . ALA A 1 121 ? -8.329 -8.416 8.033 1.00 96.12 121 ALA A N 1
ATOM 903 C CA . ALA A 1 121 ? -8.933 -9.104 6.891 1.00 96.12 121 ALA A CA 1
ATOM 904 C C . ALA A 1 121 ? -8.214 -8.847 5.550 1.00 96.12 121 ALA A C 1
ATOM 906 O O . ALA A 1 121 ? -8.291 -9.679 4.649 1.00 96.12 121 ALA A O 1
ATOM 907 N N . HIS A 1 122 ? -7.509 -7.718 5.414 1.00 95.06 122 HIS A N 1
ATOM 908 C CA . HIS A 1 122 ? -6.800 -7.325 4.188 1.00 95.06 122 HIS A CA 1
ATOM 909 C C . HIS A 1 122 ? -5.277 -7.241 4.356 1.00 95.06 122 HIS A C 1
ATOM 911 O O . HIS A 1 122 ? -4.578 -6.815 3.432 1.00 95.06 122 HIS A O 1
ATOM 917 N N . GLN A 1 123 ? -4.748 -7.618 5.521 1.00 92.25 123 GLN A N 1
ATOM 918 C CA . GLN A 1 123 ? -3.342 -7.438 5.881 1.00 92.25 123 GLN A CA 1
ATOM 919 C C . GLN A 1 123 ? -2.415 -8.229 4.955 1.00 92.25 123 GLN A C 1
ATOM 921 O O . GLN A 1 123 ? -1.479 -7.666 4.388 1.00 92.25 123 GLN A O 1
ATOM 926 N N . GLU A 1 124 ? -2.706 -9.516 4.761 1.00 93.25 124 GLU A N 1
ATOM 927 C CA . GLU A 1 124 ? -1.877 -10.399 3.940 1.00 93.25 124 GLU A CA 1
ATOM 928 C C . GLU A 1 124 ? -1.915 -9.994 2.457 1.00 93.25 124 GLU A C 1
ATOM 930 O O . GLU A 1 124 ? -0.868 -9.848 1.829 1.00 93.25 124 GLU A O 1
ATOM 935 N N . GLU A 1 125 ? -3.104 -9.697 1.918 1.00 94.31 125 GLU A N 1
ATOM 936 C CA . GLU A 1 125 ? -3.276 -9.200 0.540 1.00 94.31 125 GLU A CA 1
ATOM 937 C C . GLU A 1 125 ? -2.491 -7.891 0.327 1.00 94.31 125 GLU A C 1
ATOM 939 O O . GLU A 1 125 ? -1.741 -7.743 -0.641 1.00 94.31 125 GLU A O 1
ATOM 944 N N . SER A 1 126 ? -2.586 -6.956 1.280 1.00 91.69 126 SER A N 1
ATOM 945 C CA . SER A 1 126 ? -1.848 -5.687 1.240 1.00 91.69 126 SER A CA 1
ATOM 946 C C . SER A 1 126 ? -0.332 -5.895 1.299 1.00 91.69 126 SER A C 1
ATOM 948 O O . SER A 1 126 ? 0.412 -5.211 0.592 1.00 91.69 126 SER A O 1
ATOM 950 N N . ARG A 1 127 ? 0.141 -6.839 2.123 1.00 90.38 127 ARG A N 1
ATOM 951 C CA . ARG A 1 127 ? 1.565 -7.167 2.272 1.00 90.38 127 ARG A CA 1
ATOM 952 C C . ARG A 1 127 ? 2.141 -7.746 0.986 1.00 90.38 127 ARG A C 1
ATOM 954 O O . ARG A 1 127 ? 3.155 -7.246 0.501 1.00 90.38 127 ARG A O 1
ATOM 961 N N . GLN A 1 128 ? 1.468 -8.736 0.406 1.00 93.94 128 GLN A N 1
ATOM 962 C CA . GLN A 1 128 ? 1.888 -9.364 -0.845 1.00 93.94 128 GLN A CA 1
ATOM 963 C C . GLN A 1 128 ? 1.966 -8.346 -1.986 1.00 93.94 128 GLN A C 1
ATOM 965 O O . GLN A 1 128 ? 2.948 -8.320 -2.731 1.00 93.94 128 GLN A O 1
ATOM 970 N N . LEU A 1 129 ? 0.981 -7.447 -2.091 1.00 93.31 129 LEU A N 1
ATOM 971 C CA . LEU A 1 129 ? 1.001 -6.367 -3.077 1.00 93.31 129 LEU A CA 1
ATOM 972 C C . LEU A 1 129 ? 2.118 -5.351 -2.815 1.00 93.31 129 LEU A C 1
ATOM 974 O O . LEU A 1 129 ? 2.708 -4.838 -3.765 1.00 93.31 129 LEU A O 1
ATOM 978 N N . ALA A 1 130 ? 2.418 -5.029 -1.555 1.00 89.31 130 ALA A N 1
ATOM 979 C CA . ALA A 1 130 ? 3.506 -4.115 -1.214 1.00 89.31 130 ALA A CA 1
ATOM 980 C C . ALA A 1 130 ? 4.881 -4.698 -1.577 1.00 89.31 130 ALA A C 1
ATOM 982 O O . ALA A 1 130 ? 5.714 -3.991 -2.147 1.00 89.31 130 ALA A O 1
ATOM 983 N N . ASP A 1 131 ? 5.107 -5.980 -1.287 1.00 91.00 131 ASP A N 1
ATOM 984 C CA . ASP A 1 131 ? 6.357 -6.671 -1.614 1.00 91.00 131 ASP A CA 1
ATOM 985 C C . ASP A 1 131 ? 6.502 -6.872 -3.133 1.00 91.00 131 ASP A C 1
ATOM 987 O O . ASP A 1 131 ? 7.569 -6.607 -3.693 1.00 91.00 131 ASP A O 1
ATOM 991 N N . SER A 1 132 ? 5.408 -7.211 -3.826 1.00 93.69 132 SER A N 1
ATOM 992 C CA . SER A 1 132 ? 5.374 -7.300 -5.294 1.00 93.69 132 SER A CA 1
ATOM 993 C C . SER A 1 132 ? 5.686 -5.955 -5.949 1.00 93.69 132 SER A C 1
ATOM 995 O O . SER A 1 132 ? 6.482 -5.886 -6.885 1.00 93.69 132 SER 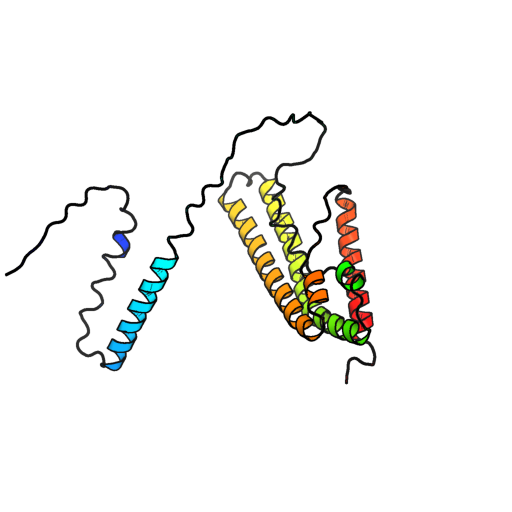A O 1
ATOM 997 N N . LEU A 1 133 ? 5.115 -4.861 -5.430 1.00 92.88 133 LEU A N 1
ATOM 998 C CA . LEU A 1 133 ? 5.387 -3.520 -5.942 1.00 92.88 133 LEU A CA 1
ATOM 999 C C . LEU A 1 133 ? 6.845 -3.110 -5.708 1.00 92.88 133 LEU A C 1
ATOM 1001 O O . LEU A 1 133 ? 7.442 -2.471 -6.573 1.00 92.88 133 LEU A O 1
ATOM 1005 N N . ALA A 1 134 ? 7.430 -3.464 -4.560 1.00 88.81 134 ALA A N 1
ATOM 1006 C CA . ALA A 1 134 ? 8.844 -3.214 -4.292 1.00 88.81 134 ALA A CA 1
ATOM 1007 C C . ALA A 1 134 ? 9.743 -3.946 -5.304 1.00 88.81 134 ALA A C 1
ATOM 1009 O O . ALA A 1 134 ? 10.658 -3.332 -5.854 1.00 88.81 134 ALA A O 1
ATOM 1010 N N . GLY A 1 135 ? 9.434 -5.211 -5.608 1.00 92.12 135 GLY A N 1
ATOM 1011 C CA . GLY A 1 135 ? 10.106 -5.978 -6.659 1.00 92.12 135 GLY A CA 1
ATOM 1012 C C . GLY A 1 135 ? 9.963 -5.337 -8.042 1.00 92.12 135 GLY A C 1
ATOM 1013 O O . GLY A 1 135 ? 10.966 -5.077 -8.699 1.00 92.12 135 GLY A O 1
ATOM 1014 N N . ALA A 1 136 ? 8.740 -4.988 -8.452 1.00 94.56 136 ALA A N 1
ATOM 1015 C CA . ALA A 1 136 ? 8.479 -4.365 -9.752 1.00 94.56 136 ALA A CA 1
ATOM 1016 C C . ALA A 1 136 ? 9.164 -2.997 -9.909 1.00 94.56 136 ALA A C 1
ATOM 1018 O O . ALA A 1 136 ? 9.681 -2.682 -10.979 1.00 94.56 136 ALA A O 1
ATOM 1019 N N . ARG A 1 137 ? 9.230 -2.196 -8.836 1.00 91.25 137 ARG A N 1
ATOM 1020 C CA . ARG A 1 137 ? 9.998 -0.941 -8.820 1.00 91.25 137 ARG A CA 1
ATOM 1021 C C . ARG A 1 137 ? 11.485 -1.191 -9.014 1.00 91.25 137 ARG A C 1
ATOM 1023 O O . ARG A 1 137 ? 12.102 -0.470 -9.790 1.00 91.25 137 ARG A O 1
ATOM 1030 N N . GLN A 1 138 ? 12.047 -2.195 -8.341 1.00 91.50 138 GLN A N 1
ATOM 1031 C CA . GLN A 1 138 ? 13.448 -2.560 -8.532 1.00 91.50 138 GLN A CA 1
ATOM 1032 C C . GLN A 1 138 ? 13.696 -2.983 -9.982 1.00 91.50 138 GLN A C 1
ATOM 1034 O O . GLN A 1 138 ? 14.580 -2.431 -10.621 1.00 91.50 138 GLN A O 1
ATOM 1039 N N . THR A 1 139 ? 12.853 -3.853 -10.544 1.00 93.75 139 THR A N 1
ATOM 1040 C CA . THR A 1 139 ? 12.948 -4.264 -11.952 1.00 93.75 139 THR A CA 1
ATOM 1041 C C . THR A 1 139 ? 12.860 -3.078 -12.910 1.00 93.75 139 THR A C 1
ATOM 1043 O O . THR A 1 139 ? 13.635 -2.994 -13.858 1.00 93.75 139 THR A O 1
ATOM 1046 N N . PHE A 1 140 ? 11.945 -2.138 -12.671 1.00 94.69 140 PHE A N 1
ATOM 1047 C CA . PHE A 1 140 ? 11.829 -0.931 -13.485 1.00 94.69 140 PHE A CA 1
ATOM 1048 C C . PHE A 1 140 ? 13.102 -0.071 -13.418 1.00 94.69 140 PHE A C 1
ATOM 1050 O O . PHE A 1 140 ? 13.612 0.352 -14.453 1.00 94.69 140 PHE A O 1
ATOM 1057 N N . VAL A 1 141 ? 13.653 0.136 -12.219 1.00 92.62 141 VAL A N 1
ATOM 1058 C CA . VAL A 1 141 ? 14.925 0.847 -12.006 1.00 92.62 141 VAL A CA 1
ATOM 1059 C C . VAL A 1 141 ? 16.086 0.125 -12.695 1.00 92.62 141 VAL A C 1
ATOM 1061 O O . VAL A 1 141 ? 16.911 0.773 -13.335 1.00 92.62 141 VAL A O 1
ATOM 1064 N N . ASP A 1 142 ? 16.135 -1.202 -12.618 1.00 93.62 142 ASP A N 1
ATOM 1065 C CA . ASP A 1 142 ? 17.166 -2.013 -13.264 1.00 93.62 142 ASP A CA 1
ATOM 1066 C C . ASP A 1 142 ? 17.091 -1.885 -14.792 1.00 93.62 142 ASP A C 1
ATOM 1068 O O . ASP A 1 142 ? 18.120 -1.712 -15.440 1.00 93.62 142 ASP A O 1
ATOM 1072 N N . VAL A 1 143 ? 15.886 -1.887 -15.380 1.00 95.31 143 VAL A N 1
ATOM 1073 C CA . VAL A 1 143 ? 15.696 -1.651 -16.823 1.00 95.31 143 VAL A CA 1
ATOM 1074 C C . VAL A 1 143 ? 16.239 -0.280 -17.222 1.00 95.31 143 VAL A C 1
ATOM 1076 O O . VAL A 1 143 ? 17.006 -0.200 -18.182 1.00 95.31 143 VAL A O 1
ATOM 1079 N N . LEU A 1 144 ? 15.909 0.768 -16.462 1.00 92.06 144 LEU A N 1
ATOM 1080 C CA . LEU A 1 144 ? 16.366 2.137 -16.725 1.00 92.06 144 LEU A CA 1
ATOM 1081 C C . LEU A 1 144 ? 17.880 2.333 -16.556 1.00 92.06 144 LEU A C 1
ATOM 1083 O O . LEU A 1 144 ? 18.444 3.215 -17.195 1.00 92.06 144 LEU A O 1
ATOM 1087 N N . ASN A 1 145 ? 18.532 1.534 -15.712 1.00 92.25 145 ASN A N 1
ATOM 1088 C CA . ASN A 1 145 ? 19.977 1.609 -15.471 1.00 92.25 145 ASN A CA 1
ATOM 1089 C C . ASN A 1 145 ? 20.790 0.604 -16.303 1.00 92.25 145 ASN A C 1
ATOM 1091 O O . ASN A 1 145 ? 22.018 0.594 -16.231 1.00 92.25 145 ASN A O 1
ATOM 1095 N N . SER A 1 146 ? 20.122 -0.262 -17.065 1.00 94.06 146 SER A N 1
ATOM 1096 C CA . SER A 1 146 ? 20.760 -1.248 -17.937 1.00 94.06 146 SER A CA 1
ATOM 1097 C C . SER A 1 146 ? 20.921 -0.726 -19.366 1.00 94.06 146 SER A C 1
ATOM 1099 O O . SER A 1 146 ? 20.350 0.293 -19.751 1.00 94.06 146 SER A O 1
ATOM 1101 N N . GLU A 1 147 ? 21.612 -1.494 -20.208 1.00 92.50 147 GLU A N 1
ATOM 1102 C CA . GLU A 1 147 ? 21.690 -1.246 -21.656 1.00 92.50 147 GLU A CA 1
ATOM 1103 C C . GLU A 1 147 ? 20.306 -1.224 -22.341 1.00 92.50 147 GLU A C 1
ATOM 1105 O O . GLU A 1 147 ? 20.159 -0.675 -23.431 1.00 92.50 147 GLU A O 1
ATOM 1110 N N . LYS A 1 148 ? 19.264 -1.765 -21.688 1.00 87.81 148 LYS A N 1
ATOM 1111 C CA . LYS A 1 148 ? 17.876 -1.761 -22.178 1.00 87.81 148 LYS A CA 1
ATOM 1112 C C . LYS A 1 148 ? 17.154 -0.426 -21.993 1.00 87.81 148 LYS A C 1
ATOM 1114 O O . LYS A 1 148 ? 16.011 -0.313 -22.420 1.00 87.81 148 LYS A O 1
ATOM 1119 N N . ALA A 1 149 ? 17.775 0.591 -21.398 1.00 90.00 149 ALA A N 1
ATOM 1120 C CA . ALA A 1 149 ? 17.139 1.896 -21.208 1.00 90.00 149 ALA A CA 1
ATOM 1121 C C . ALA A 1 149 ? 16.714 2.566 -22.532 1.00 90.00 149 ALA A C 1
ATOM 1123 O O . ALA A 1 149 ? 15.743 3.319 -22.558 1.00 90.00 149 ALA A O 1
ATOM 1124 N N . GLY A 1 150 ? 17.420 2.274 -23.633 1.00 94.06 150 GLY A N 1
ATOM 1125 C CA . GLY A 1 150 ? 17.061 2.727 -24.983 1.00 94.06 150 GLY A CA 1
ATOM 1126 C C . GLY A 1 150 ? 15.990 1.878 -25.681 1.00 94.06 150 GLY A C 1
ATOM 1127 O O . GLY A 1 150 ? 15.492 2.278 -26.731 1.00 94.06 150 GLY A O 1
ATOM 1128 N N . ASP A 1 151 ? 15.626 0.722 -25.120 1.00 97.00 151 ASP A N 1
ATOM 1129 C CA . ASP A 1 151 ? 14.557 -0.134 -25.632 1.00 97.00 151 ASP A CA 1
ATOM 1130 C C . ASP A 1 151 ? 13.210 0.315 -25.050 1.00 97.00 151 ASP A C 1
ATOM 1132 O O . ASP A 1 151 ? 12.808 -0.041 -23.937 1.00 97.00 151 ASP A O 1
ATOM 1136 N N . GLU A 1 152 ? 12.485 1.103 -25.840 1.00 96.94 152 GLU A N 1
ATOM 1137 C CA . GLU A 1 152 ? 11.162 1.603 -25.479 1.00 96.94 152 GLU A CA 1
ATOM 1138 C C . GLU A 1 152 ? 10.179 0.477 -25.112 1.00 96.94 152 GLU A C 1
ATOM 1140 O O . GLU A 1 152 ? 9.352 0.643 -24.208 1.00 96.94 152 GLU A O 1
ATOM 1145 N N . ALA A 1 153 ? 10.255 -0.680 -25.779 1.00 97.19 153 ALA A N 1
ATOM 1146 C CA . ALA A 1 153 ? 9.360 -1.795 -25.500 1.00 97.19 153 ALA A CA 1
ATOM 1147 C C . ALA A 1 153 ? 9.631 -2.380 -24.107 1.00 97.19 153 ALA A C 1
ATOM 1149 O O . ALA A 1 153 ? 8.678 -2.618 -23.357 1.00 97.19 153 ALA A O 1
ATOM 1150 N N . ALA A 1 154 ? 10.906 -2.526 -23.730 1.00 95.75 154 ALA A N 1
ATOM 1151 C CA . ALA A 1 154 ? 11.310 -2.993 -22.406 1.00 95.75 154 ALA A CA 1
ATOM 1152 C C . ALA A 1 154 ? 10.857 -2.035 -21.291 1.00 95.75 154 ALA A C 1
ATOM 1154 O O . ALA A 1 154 ? 10.271 -2.475 -20.297 1.00 95.75 154 ALA A O 1
ATOM 1155 N N . VAL A 1 155 ? 11.046 -0.723 -21.474 1.00 96.44 155 VAL A N 1
ATOM 1156 C CA . VAL A 1 155 ? 10.607 0.295 -20.500 1.00 96.44 155 VAL A CA 1
ATOM 1157 C C . VAL A 1 155 ? 9.083 0.273 -20.333 1.00 96.44 155 VAL A C 1
ATOM 1159 O O . VAL A 1 155 ? 8.577 0.221 -19.208 1.00 96.44 155 VAL A O 1
ATOM 1162 N N . ARG A 1 156 ? 8.327 0.249 -21.442 1.00 97.00 156 ARG A N 1
ATOM 1163 C CA . ARG A 1 156 ? 6.855 0.176 -21.411 1.00 97.00 156 ARG A CA 1
ATOM 1164 C C . ARG A 1 156 ? 6.350 -1.119 -20.774 1.00 97.00 156 ARG A C 1
ATOM 1166 O O . ARG A 1 156 ? 5.294 -1.107 -20.143 1.00 97.00 156 ARG A O 1
ATOM 1173 N N . GLN A 1 157 ? 7.044 -2.239 -20.968 1.00 97.44 157 GLN A N 1
ATOM 1174 C CA . GLN A 1 157 ? 6.679 -3.518 -20.360 1.00 97.44 157 GLN A CA 1
ATOM 1175 C C . GLN A 1 157 ? 6.879 -3.492 -18.842 1.00 97.44 157 GLN A C 1
ATOM 1177 O O . GLN A 1 157 ? 5.954 -3.837 -18.108 1.00 97.44 157 GLN A O 1
ATOM 1182 N N . ALA A 1 158 ? 8.042 -3.036 -18.372 1.00 95.81 158 ALA A N 1
ATOM 1183 C CA . ALA A 1 158 ? 8.332 -2.936 -16.943 1.00 95.81 158 ALA A CA 1
ATOM 1184 C C . ALA A 1 158 ? 7.365 -1.972 -16.231 1.00 95.81 158 ALA A C 1
ATOM 1186 O O . ALA A 1 158 ? 6.864 -2.274 -15.148 1.00 95.81 158 ALA A O 1
ATOM 1187 N N . PHE A 1 159 ? 7.022 -0.850 -16.872 1.00 96.38 159 PHE A N 1
ATOM 1188 C CA . PHE A 1 159 ? 6.018 0.070 -16.339 1.00 96.38 159 PHE A CA 1
ATOM 1189 C C . PHE A 1 159 ? 4.628 -0.574 -16.223 1.00 96.38 159 PHE A C 1
ATOM 1191 O O . PHE A 1 159 ? 3.979 -0.420 -15.192 1.00 96.38 159 PHE A O 1
ATOM 1198 N N . ARG A 1 160 ? 4.178 -1.325 -17.239 1.00 97.38 160 ARG A N 1
ATOM 1199 C CA . ARG A 1 160 ? 2.872 -2.013 -17.212 1.00 97.38 160 ARG A CA 1
ATOM 1200 C C . ARG A 1 160 ? 2.757 -3.038 -16.085 1.00 97.38 160 ARG A C 1
ATOM 1202 O O . ARG A 1 160 ? 1.727 -3.107 -15.427 1.00 97.38 160 ARG A O 1
ATOM 1209 N N . GLN A 1 161 ? 3.819 -3.800 -15.834 1.00 95.69 161 GLN A N 1
ATOM 1210 C CA . GLN A 1 161 ? 3.852 -4.746 -14.713 1.00 95.69 161 GLN A CA 1
ATOM 1211 C C . GLN A 1 161 ? 3.709 -4.021 -13.370 1.00 95.69 161 GLN A C 1
ATOM 1213 O O . GLN A 1 161 ? 2.965 -4.451 -12.493 1.00 95.69 161 GLN A O 1
ATOM 1218 N N . MET A 1 162 ? 4.396 -2.886 -13.217 1.00 95.31 162 MET A N 1
ATOM 1219 C CA . MET A 1 162 ? 4.270 -2.058 -12.023 1.00 95.31 162 MET A CA 1
ATOM 1220 C C . MET A 1 162 ? 2.858 -1.463 -11.880 1.00 95.31 162 MET A C 1
ATOM 1222 O O . MET A 1 162 ? 2.320 -1.455 -10.771 1.00 95.31 162 MET A O 1
ATOM 1226 N N . SER A 1 163 ? 2.246 -0.983 -12.971 1.00 95.19 163 SER A N 1
ATOM 1227 C CA . SER A 1 163 ? 0.919 -0.354 -12.932 1.00 95.19 163 SER A CA 1
ATOM 1228 C C . SER A 1 163 ? -0.189 -1.335 -12.550 1.00 95.19 163 SER A C 1
ATOM 1230 O O . SER A 1 163 ? -1.044 -0.980 -11.749 1.00 95.19 163 SER A O 1
ATOM 1232 N N . GLU A 1 164 ? -0.137 -2.579 -13.028 1.00 95.75 164 GLU A N 1
ATOM 1233 C CA . GLU A 1 164 ? -1.099 -3.627 -12.655 1.00 95.75 164 GLU A CA 1
ATOM 1234 C C . GLU A 1 164 ? -1.112 -3.883 -11.135 1.00 95.75 164 GLU A C 1
ATOM 1236 O O . GLU A 1 164 ? -2.165 -3.986 -10.502 1.00 95.75 164 GLU A O 1
ATOM 1241 N N . ILE A 1 165 ? 0.064 -3.905 -10.500 1.00 94.88 165 ILE A N 1
ATOM 1242 C CA . ILE A 1 165 ? 0.169 -4.065 -9.043 1.00 94.88 165 ILE A CA 1
ATOM 1243 C C . ILE A 1 165 ? -0.388 -2.829 -8.320 1.00 94.88 165 ILE A C 1
ATOM 1245 O O . ILE A 1 165 ? -1.068 -2.960 -7.300 1.00 94.88 165 ILE A O 1
ATOM 1249 N N . MET A 1 166 ? -0.124 -1.628 -8.844 1.00 90.38 166 MET A N 1
ATOM 1250 C CA . MET A 1 166 ? -0.656 -0.376 -8.293 1.00 90.38 166 MET A CA 1
ATOM 1251 C C . MET A 1 166 ? -2.187 -0.322 -8.363 1.00 90.38 166 MET A C 1
ATOM 1253 O O . MET A 1 166 ? -2.823 0.096 -7.398 1.00 90.38 166 MET A O 1
ATOM 1257 N N . GLU A 1 167 ? -2.787 -0.783 -9.460 1.00 94.44 167 GLU A N 1
ATOM 1258 C CA . GLU A 1 167 ? -4.242 -0.895 -9.605 1.00 94.44 167 GLU A CA 1
ATOM 1259 C C . GLU A 1 167 ? -4.835 -1.817 -8.534 1.00 94.44 167 GLU A C 1
ATOM 1261 O O . GLU A 1 167 ? -5.764 -1.430 -7.821 1.00 94.44 167 GLU A O 1
ATOM 1266 N N . ASN A 1 168 ? -4.237 -2.993 -8.337 1.00 94.88 168 ASN A N 1
ATOM 1267 C CA . ASN A 1 168 ? -4.669 -3.930 -7.300 1.00 94.88 168 ASN A CA 1
ATOM 1268 C C . ASN A 1 168 ? -4.537 -3.339 -5.885 1.00 94.88 168 ASN A C 1
ATOM 1270 O O . ASN A 1 168 ? -5.430 -3.521 -5.055 1.00 94.88 168 ASN A O 1
ATOM 1274 N N . GLN A 1 169 ? -3.486 -2.559 -5.607 1.00 90.88 169 GLN A N 1
ATOM 1275 C CA . GLN A 1 169 ? -3.365 -1.841 -4.331 1.00 90.88 169 GLN A CA 1
ATOM 1276 C C . GLN A 1 169 ? -4.494 -0.833 -4.114 1.00 90.88 169 GLN A C 1
ATOM 1278 O O . GLN A 1 169 ? -5.020 -0.737 -3.003 1.00 90.88 169 GLN A O 1
ATOM 1283 N N . VAL A 1 170 ? -4.887 -0.090 -5.154 1.00 90.88 170 VAL A N 1
ATOM 1284 C CA . VAL A 1 170 ? -6.019 0.843 -5.071 1.00 90.88 170 VAL A CA 1
ATOM 1285 C C . VAL A 1 170 ? -7.303 0.085 -4.757 1.00 90.88 170 VAL A C 1
ATOM 1287 O O . VAL A 1 170 ? -8.038 0.497 -3.864 1.00 90.88 170 VAL A O 1
ATOM 1290 N N . VAL A 1 171 ? -7.543 -1.055 -5.410 1.00 94.75 171 VAL A N 1
ATOM 1291 C CA . VAL A 1 171 ? -8.718 -1.895 -5.143 1.00 94.75 171 VAL A CA 1
ATOM 1292 C C . VAL A 1 171 ? -8.760 -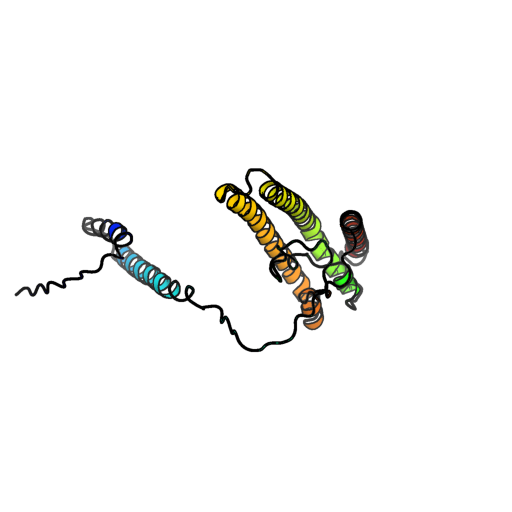2.345 -3.680 1.00 94.75 171 VAL A C 1
ATOM 1294 O O . VAL A 1 171 ? -9.794 -2.195 -3.027 1.00 94.75 171 VAL A O 1
ATOM 1297 N N . VAL A 1 172 ? -7.649 -2.846 -3.132 1.00 94.38 172 VAL A N 1
ATOM 1298 C CA . VAL A 1 172 ? -7.574 -3.251 -1.716 1.00 94.38 172 VAL A CA 1
ATOM 1299 C C . VAL A 1 172 ? -7.796 -2.062 -0.786 1.00 94.38 172 VAL A C 1
ATOM 1301 O O . VAL A 1 172 ? -8.598 -2.148 0.143 1.00 94.38 172 VAL A O 1
ATOM 1304 N N . LYS A 1 173 ? -7.173 -0.914 -1.069 1.00 90.50 173 LYS A N 1
ATOM 1305 C CA . LYS A 1 173 ? -7.387 0.322 -0.306 1.00 90.50 173 LYS A CA 1
ATOM 1306 C C . LYS A 1 173 ? -8.860 0.738 -0.312 1.00 90.50 173 LYS A C 1
ATOM 1308 O O . LYS A 1 173 ? -9.394 1.095 0.735 1.00 90.50 173 LYS A O 1
ATOM 1313 N N . THR A 1 174 ? -9.538 0.649 -1.454 1.00 92.75 174 THR A N 1
ATOM 1314 C CA . THR A 1 174 ? -10.971 0.940 -1.565 1.00 92.75 174 THR A CA 1
ATOM 1315 C C . THR A 1 174 ? -11.815 -0.034 -0.746 1.00 92.75 174 THR A C 1
ATOM 1317 O O . THR A 1 174 ? -12.730 0.417 -0.060 1.00 92.75 174 THR A O 1
ATOM 1320 N N . LYS A 1 175 ? -11.502 -1.340 -0.756 1.00 95.25 175 LYS A N 1
ATOM 1321 C CA . LYS A 1 175 ? -12.186 -2.337 0.090 1.00 95.25 175 LYS A CA 1
ATOM 1322 C C . LYS A 1 175 ? -12.033 -2.004 1.577 1.00 95.25 175 LYS A C 1
ATOM 1324 O O . LYS A 1 175 ? -13.029 -1.982 2.296 1.00 95.25 175 LYS A O 1
ATOM 1329 N N . ILE A 1 176 ? -10.819 -1.660 2.011 1.00 93.94 176 ILE A N 1
ATOM 1330 C CA . ILE A 1 176 ? -10.546 -1.245 3.393 1.00 93.94 176 ILE A CA 1
ATOM 1331 C C . ILE A 1 176 ? -11.372 -0.002 3.744 1.00 93.94 176 ILE A C 1
ATOM 1333 O O . ILE A 1 176 ? -12.120 -0.024 4.716 1.00 93.94 176 ILE A O 1
ATOM 1337 N N . ILE A 1 177 ? -11.311 1.064 2.936 1.00 92.31 177 ILE A N 1
ATOM 1338 C CA . ILE A 1 177 ? -12.083 2.297 3.179 1.00 92.31 177 ILE A CA 1
ATOM 1339 C C . ILE A 1 177 ? -13.589 2.00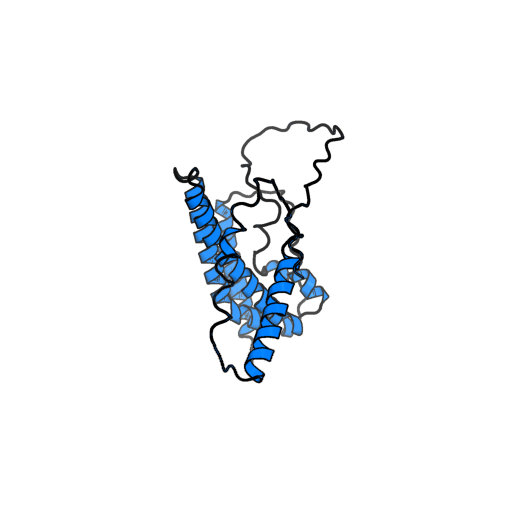4 3.241 1.00 92.31 177 ILE A C 1
ATOM 1341 O O . ILE A 1 177 ? -14.283 2.540 4.105 1.00 92.31 177 ILE A O 1
ATOM 1345 N N . ALA A 1 178 ? -14.102 1.135 2.367 1.00 95.06 178 ALA A N 1
ATOM 1346 C CA . ALA A 1 178 ? -15.503 0.726 2.388 1.00 95.06 178 ALA A CA 1
ATOM 1347 C C . ALA A 1 178 ? -15.878 0.007 3.697 1.00 95.06 178 ALA A C 1
ATOM 1349 O O . ALA A 1 178 ? -16.935 0.298 4.256 1.00 95.06 178 ALA A O 1
ATOM 1350 N N . GLY A 1 179 ? -15.003 -0.863 4.216 1.00 95.12 179 GLY A N 1
ATOM 1351 C CA . GLY A 1 179 ? -15.175 -1.525 5.513 1.00 95.12 179 GLY A CA 1
ATOM 1352 C C . GLY A 1 179 ? -15.072 -0.578 6.715 1.00 95.12 179 GLY A C 1
ATOM 1353 O O . GLY A 1 179 ? -15.738 -0.795 7.725 1.00 95.12 179 GLY A O 1
ATOM 1354 N N . LEU A 1 180 ? -14.294 0.504 6.603 1.00 94.44 180 LEU A N 1
ATOM 1355 C CA . LEU A 1 180 ? -14.137 1.516 7.657 1.00 94.44 180 LEU A CA 1
ATOM 1356 C C . LEU A 1 180 ? -15.269 2.551 7.690 1.00 94.44 180 LEU A C 1
ATOM 1358 O O . LEU A 1 180 ? -15.562 3.107 8.748 1.00 94.44 180 LEU A O 1
ATOM 1362 N N . LYS A 1 181 ? -15.934 2.799 6.557 1.00 95.25 181 LYS A N 1
ATOM 1363 C CA . LYS A 1 181 ? -17.020 3.781 6.432 1.00 95.25 181 LYS A CA 1
ATOM 1364 C C . LYS A 1 181 ? -18.147 3.655 7.477 1.00 95.25 181 LYS A C 1
ATOM 1366 O O . LYS A 1 181 ? -18.588 4.697 7.946 1.00 95.25 181 LYS A O 1
ATOM 1371 N N . PRO A 1 182 ? -18.638 2.458 7.861 1.00 96.50 182 PRO A N 1
ATOM 1372 C CA . PRO A 1 182 ? -19.649 2.341 8.918 1.00 96.50 182 PRO A CA 1
ATOM 1373 C C . PRO A 1 182 ? -19.096 2.505 10.346 1.00 96.50 182 PRO A C 1
ATOM 1375 O O . PRO A 1 182 ? -19.879 2.587 11.289 1.00 96.50 182 PRO A O 1
ATOM 1378 N N . VAL A 1 183 ? -17.772 2.510 10.530 1.00 95.50 183 VAL A N 1
ATOM 1379 C CA . VAL A 1 183 ? -17.107 2.570 11.846 1.00 95.50 183 VAL A CA 1
ATOM 1380 C C . VAL A 1 183 ? -16.671 3.993 12.189 1.00 95.50 183 VAL A C 1
ATOM 1382 O O . VAL A 1 183 ? -16.726 4.404 13.349 1.00 95.50 183 VAL A O 1
ATOM 1385 N N . LEU A 1 184 ? -16.211 4.731 11.182 1.00 94.38 184 LEU A N 1
ATOM 1386 C CA . LEU A 1 184 ? -15.620 6.053 11.334 1.00 94.38 184 LEU A CA 1
ATOM 1387 C C . LEU A 1 184 ? -16.626 7.153 11.004 1.00 94.38 184 LEU A C 1
ATOM 1389 O O . LEU A 1 184 ? -17.485 7.001 10.136 1.00 94.38 184 LEU A O 1
ATOM 1393 N N . SER A 1 185 ? -16.487 8.298 11.669 1.00 93.94 185 SER A N 1
ATOM 1394 C CA . SER A 1 185 ? -17.212 9.508 11.274 1.00 93.94 185 SER A CA 1
ATOM 1395 C C . SER A 1 185 ? -16.718 10.025 9.918 1.00 93.94 185 SER A C 1
ATOM 1397 O O . SER A 1 185 ? -15.603 9.729 9.482 1.00 93.94 185 SER A O 1
ATOM 1399 N N . GLN A 1 186 ? -17.526 10.853 9.250 1.00 89.50 186 GLN A N 1
ATOM 1400 C CA . GLN A 1 186 ? -17.140 11.439 7.964 1.00 89.50 186 GLN A CA 1
ATOM 1401 C C . GLN A 1 186 ? -15.852 12.276 8.061 1.00 89.50 186 GLN A C 1
ATOM 1403 O O . GLN A 1 186 ? -15.035 12.212 7.148 1.00 89.50 186 GLN A O 1
ATOM 1408 N N . GLY A 1 187 ? -15.646 13.004 9.167 1.00 87.81 187 GLY A N 1
ATOM 1409 C CA . GLY A 1 187 ? -14.417 13.771 9.403 1.00 87.81 187 GLY A CA 1
ATOM 1410 C C . GLY A 1 187 ? -13.181 12.873 9.496 1.00 87.81 187 GLY A C 1
ATOM 1411 O O . GLY A 1 187 ? -12.215 13.081 8.773 1.00 87.81 187 GLY A O 1
ATOM 1412 N N . GLN A 1 188 ? -13.264 11.792 10.276 1.00 89.88 188 GLN A N 1
ATOM 1413 C CA . GLN A 1 188 ? -12.183 10.802 10.399 1.00 89.88 188 GLN A CA 1
ATOM 1414 C C . GLN A 1 188 ? -11.883 10.092 9.066 1.00 89.88 188 GLN A C 1
ATOM 1416 O O . GLN A 1 188 ? -10.735 9.780 8.756 1.00 89.88 188 GLN A O 1
ATOM 1421 N N . LEU A 1 189 ? -12.908 9.845 8.242 1.00 88.75 189 LEU A N 1
ATOM 1422 C CA . LEU A 1 189 ? -12.715 9.260 6.915 1.00 88.75 189 LEU A CA 1
ATOM 1423 C C . LEU A 1 189 ? -11.945 10.209 5.981 1.00 88.75 189 LEU A C 1
ATOM 1425 O O . LEU A 1 189 ? -11.128 9.744 5.187 1.00 88.75 189 LEU A O 1
ATOM 1429 N N . MET A 1 190 ? -12.185 11.521 6.084 1.00 85.50 190 MET A N 1
ATOM 1430 C CA . MET A 1 190 ? -11.430 12.514 5.318 1.00 85.50 190 MET A CA 1
ATOM 1431 C C . MET A 1 190 ? -9.955 12.517 5.722 1.00 85.50 190 MET A C 1
ATOM 1433 O O . MET A 1 190 ? -9.114 12.474 4.829 1.00 85.50 190 MET A O 1
ATOM 1437 N N . ASP A 1 191 ? -9.643 12.426 7.017 1.00 83.88 191 ASP A N 1
ATOM 1438 C CA . ASP A 1 191 ? -8.261 12.362 7.526 1.00 83.88 191 ASP A CA 1
ATOM 1439 C C . ASP A 1 191 ? -7.496 11.108 7.061 1.00 83.88 191 ASP A C 1
ATOM 1441 O O . ASP A 1 191 ? -6.273 11.125 6.904 1.00 83.88 191 ASP A O 1
ATOM 1445 N N . LEU A 1 192 ? -8.207 10.003 6.805 1.00 82.06 192 LEU A N 1
ATOM 1446 C CA . LEU A 1 192 ? -7.620 8.793 6.219 1.00 82.06 192 LEU A CA 1
ATOM 1447 C C . LEU A 1 192 ? -7.283 8.949 4.735 1.00 82.06 192 LEU A C 1
ATOM 1449 O O . LEU A 1 192 ? -6.309 8.364 4.249 1.00 82.06 192 LEU A O 1
ATOM 1453 N N . THR A 1 193 ? -8.121 9.677 3.999 1.00 74.50 193 THR A N 1
ATOM 1454 C CA . THR A 1 193 ? -7.935 9.905 2.561 1.00 74.50 193 THR A CA 1
ATOM 1455 C C . THR A 1 193 ? -7.000 11.065 2.264 1.00 74.50 193 THR A C 1
ATOM 1457 O O . THR A 1 193 ? -6.320 11.040 1.236 1.00 74.50 193 THR A O 1
ATOM 1460 N N . ASP A 1 194 ? -6.944 12.048 3.160 1.00 70.38 194 ASP A N 1
ATOM 1461 C CA . ASP A 1 194 ? -6.050 13.179 3.047 1.00 70.38 194 ASP A CA 1
ATOM 1462 C C . ASP A 1 194 ? -4.649 12.719 3.438 1.00 70.38 194 ASP A C 1
ATOM 1464 O O . ASP A 1 194 ? -4.339 12.363 4.578 1.00 70.38 194 ASP A O 1
ATOM 1468 N N . HIS A 1 195 ? -3.792 12.631 2.433 1.00 57.88 195 HIS A N 1
ATOM 1469 C CA . HIS A 1 195 ? -2.394 12.342 2.644 1.00 57.88 195 HIS A CA 1
ATOM 1470 C C . HIS A 1 195 ? -1.731 13.708 2.789 1.00 57.88 195 HIS A C 1
ATOM 1472 O O . HIS A 1 195 ? -1.507 14.351 1.760 1.00 57.88 195 HIS A O 1
ATOM 1478 N N . PRO A 1 196 ? -1.379 14.185 4.002 1.00 53.25 196 PRO A N 1
ATOM 1479 C CA . PRO A 1 196 ? -0.563 15.378 4.094 1.00 53.25 196 PRO A CA 1
ATOM 1480 C C . PRO A 1 196 ? 0.748 15.039 3.391 1.00 53.25 196 PRO A C 1
ATOM 1482 O O . PRO A 1 196 ? 1.572 14.270 3.899 1.00 53.25 196 PRO A O 1
ATOM 1485 N N . SER A 1 197 ? 0.911 15.552 2.171 1.00 51.78 197 SER A N 1
ATOM 1486 C CA . SER A 1 197 ? 2.150 15.475 1.422 1.00 51.78 197 SER A CA 1
ATOM 1487 C C . SER A 1 197 ? 3.172 16.197 2.283 1.00 51.78 197 SER A C 1
ATOM 1489 O O . SER A 1 197 ? 3.198 17.429 2.339 1.00 51.78 197 SER A O 1
ATOM 1491 N N . LYS A 1 198 ? 3.956 15.447 3.064 1.00 53.50 198 LYS A N 1
ATOM 1492 C CA . LYS A 1 198 ? 5.037 16.039 3.842 1.00 53.50 198 LYS A CA 1
ATOM 1493 C C . LYS A 1 198 ? 5.899 16.815 2.858 1.00 53.50 198 LYS A C 1
ATOM 1495 O O . LYS A 1 198 ? 6.440 16.221 1.928 1.00 53.50 198 LYS A O 1
ATOM 1500 N N . LYS A 1 199 ? 6.011 18.131 3.068 1.00 47.16 199 LYS A N 1
ATOM 1501 C CA . LYS A 1 199 ? 6.974 18.976 2.361 1.00 47.16 199 LYS A CA 1
ATOM 1502 C C . LYS A 1 199 ? 8.326 18.271 2.443 1.00 47.16 199 LYS A C 1
ATOM 1504 O O . LYS A 1 199 ? 8.817 18.000 3.539 1.00 47.16 199 LYS A O 1
ATOM 1509 N N . SER A 1 200 ? 8.864 17.901 1.289 1.00 49.06 200 SER A N 1
ATOM 1510 C CA . SER A 1 200 ? 10.120 17.179 1.114 1.00 49.06 200 SER A CA 1
ATOM 1511 C C . SER A 1 200 ? 11.300 18.079 1.499 1.00 49.06 200 SER A C 1
ATOM 1513 O O . SER A 1 200 ? 11.991 18.596 0.629 1.00 49.06 200 SER A O 1
ATOM 1515 N N . GLY A 1 201 ? 11.465 18.342 2.797 1.00 48.69 201 GLY A N 1
ATOM 1516 C CA . GLY A 1 201 ? 12.550 19.168 3.333 1.00 48.69 201 GLY A CA 1
ATOM 1517 C C . GLY A 1 201 ? 13.789 18.369 3.735 1.00 48.69 201 GLY A C 1
ATOM 1518 O O . GLY A 1 201 ? 14.891 18.867 3.583 1.00 48.69 201 GLY A O 1
ATOM 1519 N N . ASP A 1 202 ? 13.624 17.112 4.160 1.00 52.44 202 ASP A N 1
ATOM 1520 C CA . ASP A 1 202 ? 14.724 16.283 4.666 1.00 52.44 202 ASP A CA 1
ATOM 1521 C C . ASP A 1 202 ? 14.760 14.928 3.946 1.00 52.44 202 ASP A C 1
ATOM 1523 O O . ASP A 1 202 ? 14.090 13.969 4.346 1.00 52.44 202 ASP A O 1
ATOM 1527 N N . GLN A 1 203 ? 15.545 14.824 2.870 1.00 53.41 203 GLN A N 1
ATOM 1528 C CA . GLN A 1 203 ? 15.899 13.526 2.290 1.00 53.41 203 GLN A CA 1
ATOM 1529 C C . GLN A 1 203 ? 16.900 12.830 3.215 1.00 53.41 203 GLN A C 1
ATOM 1531 O O . GLN A 1 203 ? 18.107 13.048 3.147 1.00 53.41 203 GLN A O 1
ATOM 1536 N N . LYS A 1 204 ? 16.398 11.984 4.117 1.00 55.41 204 LYS A N 1
ATOM 1537 C CA . LYS A 1 204 ? 17.255 11.056 4.863 1.00 55.41 204 LYS A CA 1
ATOM 1538 C C . LYS A 1 204 ? 17.792 9.974 3.909 1.00 55.41 204 LYS A C 1
ATOM 1540 O O . LYS A 1 204 ? 17.060 9.554 3.012 1.00 55.41 204 LYS A O 1
ATOM 1545 N N . PRO A 1 205 ? 19.033 9.490 4.093 1.00 58.22 205 PRO A N 1
ATOM 1546 C CA . PRO A 1 205 ? 19.642 8.512 3.191 1.00 58.22 205 PRO A CA 1
ATOM 1547 C C . PRO A 1 205 ? 18.844 7.196 3.117 1.00 58.22 205 PRO A C 1
ATOM 1549 O O . PRO A 1 205 ? 18.387 6.672 4.138 1.00 58.22 205 PRO A O 1
ATOM 1552 N N . MET A 1 206 ? 18.710 6.643 1.901 1.00 55.31 206 MET A N 1
ATOM 1553 C CA . MET A 1 206 ? 17.820 5.513 1.563 1.00 55.31 206 MET A CA 1
ATOM 1554 C C . MET A 1 206 ? 18.040 4.240 2.397 1.00 55.31 206 MET A C 1
ATOM 1556 O O . MET A 1 206 ? 17.085 3.508 2.659 1.00 55.31 206 MET A O 1
ATOM 1560 N N . ASN A 1 207 ? 19.253 3.997 2.903 1.00 60.25 207 ASN A N 1
ATOM 1561 C CA . ASN A 1 207 ? 19.547 2.819 3.733 1.00 60.25 207 ASN A CA 1
ATOM 1562 C C . ASN A 1 207 ? 18.778 2.809 5.069 1.00 60.25 207 ASN A C 1
ATOM 1564 O O . ASN A 1 207 ? 18.538 1.743 5.636 1.00 60.25 207 ASN A O 1
ATOM 1568 N N . HIS A 1 208 ? 18.331 3.972 5.558 1.00 60.12 208 HIS A N 1
ATOM 1569 C CA . HIS A 1 208 ? 17.462 4.049 6.734 1.00 60.12 208 HIS A CA 1
ATOM 1570 C C . HIS A 1 208 ? 15.980 3.801 6.416 1.00 60.12 208 HIS A C 1
ATOM 1572 O O . HIS A 1 208 ? 15.221 3.493 7.334 1.00 60.12 208 HIS A O 1
ATOM 1578 N N . MET A 1 209 ? 15.554 3.889 5.149 1.00 60.19 209 MET A N 1
ATOM 1579 C CA . MET A 1 209 ? 14.137 3.758 4.781 1.00 60.19 209 MET A CA 1
ATOM 1580 C C . MET A 1 209 ? 13.644 2.311 4.826 1.00 60.19 209 MET A C 1
ATOM 1582 O O . MET A 1 209 ? 12.537 2.083 5.304 1.00 60.19 209 MET A O 1
ATOM 1586 N N . LYS A 1 210 ? 14.455 1.326 4.407 1.00 66.50 210 LYS A N 1
ATOM 1587 C CA . LYS A 1 210 ? 14.044 -0.092 4.460 1.00 66.50 210 LYS A CA 1
ATOM 1588 C C . LYS A 1 210 ? 13.762 -0.537 5.898 1.00 66.50 210 LYS A C 1
ATOM 1590 O O . LYS A 1 210 ? 12.681 -1.037 6.183 1.00 66.50 210 LYS A O 1
ATOM 1595 N N . LYS A 1 211 ? 14.678 -0.214 6.821 1.00 73.81 211 LYS A N 1
ATOM 1596 C CA . LYS A 1 211 ? 14.495 -0.473 8.259 1.00 73.81 211 LYS A CA 1
ATOM 1597 C C . LYS A 1 211 ? 13.251 0.223 8.819 1.00 73.81 211 LYS A C 1
ATOM 1599 O O . LYS A 1 211 ? 12.566 -0.348 9.655 1.00 73.81 211 LYS A O 1
ATOM 1604 N N . GLN A 1 212 ? 12.940 1.439 8.363 1.00 74.50 212 GLN A N 1
ATOM 1605 C CA . GLN A 1 212 ? 11.720 2.131 8.790 1.00 74.50 212 GLN A CA 1
ATOM 1606 C C . GLN A 1 212 ? 10.442 1.469 8.268 1.00 74.50 212 GLN A C 1
ATOM 1608 O O . GLN A 1 212 ? 9.458 1.442 9.000 1.00 74.50 212 GLN A O 1
ATOM 1613 N N . GLY A 1 213 ? 10.447 0.941 7.042 1.00 79.56 213 GLY A N 1
ATOM 1614 C CA . GLY A 1 213 ? 9.304 0.222 6.480 1.00 79.56 213 GLY A CA 1
ATOM 1615 C C . GLY A 1 213 ? 8.971 -1.041 7.273 1.00 79.56 213 GLY A C 1
ATOM 1616 O O . GLY A 1 213 ? 7.819 -1.231 7.650 1.00 79.56 213 GLY A O 1
ATOM 1617 N N . ASP A 1 214 ? 9.983 -1.849 7.592 1.00 83.00 214 ASP A N 1
ATOM 1618 C CA . ASP A 1 214 ? 9.805 -3.079 8.374 1.00 83.00 214 ASP A CA 1
ATOM 1619 C C . ASP A 1 214 ? 9.305 -2.778 9.794 1.00 83.00 214 ASP A C 1
ATOM 1621 O O . ASP A 1 214 ? 8.351 -3.398 10.254 1.00 83.00 214 ASP A O 1
ATOM 1625 N N . VAL A 1 215 ? 9.860 -1.750 10.449 1.00 85.88 215 VAL A N 1
ATOM 1626 C CA . VAL A 1 215 ? 9.393 -1.302 11.772 1.00 85.88 215 VAL A CA 1
ATOM 1627 C C . VAL A 1 215 ? 7.947 -0.807 11.717 1.00 85.88 215 VAL A C 1
ATOM 1629 O O . VAL A 1 215 ? 7.148 -1.149 12.579 1.00 85.88 215 VAL A O 1
ATOM 1632 N N . GLN A 1 216 ? 7.571 -0.016 10.707 1.00 83.81 216 GLN A N 1
ATOM 1633 C CA . GLN A 1 216 ? 6.186 0.446 10.562 1.00 83.81 216 GLN A CA 1
ATOM 1634 C C . GLN A 1 216 ? 5.211 -0.712 10.331 1.00 83.81 216 GLN A C 1
ATOM 1636 O O . GLN A 1 216 ? 4.104 -0.675 10.869 1.00 83.81 216 GLN A O 1
ATOM 1641 N N . ARG A 1 217 ? 5.617 -1.729 9.560 1.00 86.31 217 ARG A N 1
ATOM 1642 C CA . ARG A 1 217 ? 4.841 -2.960 9.360 1.00 86.31 217 ARG A CA 1
ATOM 1643 C C . ARG A 1 217 ? 4.677 -3.716 10.676 1.00 86.31 217 ARG A C 1
ATOM 1645 O O . ARG A 1 217 ? 3.553 -3.991 11.064 1.00 86.31 217 ARG A O 1
ATOM 1652 N N . GLU A 1 218 ? 5.759 -3.952 11.411 1.00 90.19 218 GLU A N 1
ATOM 1653 C CA . GLU A 1 218 ? 5.714 -4.650 12.702 1.00 90.19 218 GLU A CA 1
ATOM 1654 C C . GLU A 1 218 ? 4.861 -3.908 13.743 1.00 90.19 218 GLU A C 1
ATOM 1656 O O . GLU A 1 218 ? 4.076 -4.521 14.471 1.00 90.19 218 GLU A O 1
ATOM 1661 N N . MET A 1 219 ? 4.959 -2.575 13.793 1.00 90.44 219 MET A N 1
ATOM 1662 C CA . MET A 1 219 ? 4.103 -1.760 14.655 1.00 90.44 219 MET A CA 1
ATOM 1663 C C . MET A 1 219 ? 2.628 -1.876 14.253 1.00 90.44 219 MET A C 1
ATOM 1665 O O . MET A 1 219 ? 1.772 -1.951 15.134 1.00 90.44 219 MET A O 1
ATOM 1669 N N . MET A 1 220 ? 2.322 -1.902 12.950 1.00 91.81 220 MET A N 1
ATOM 1670 C CA . MET A 1 220 ? 0.953 -2.091 12.461 1.00 91.81 220 MET A CA 1
ATOM 1671 C C . MET A 1 220 ? 0.431 -3.480 12.829 1.00 91.81 220 MET A C 1
ATOM 1673 O O . MET A 1 220 ? -0.655 -3.585 13.386 1.00 91.81 220 MET A O 1
ATOM 1677 N N . ASP A 1 221 ? 1.215 -4.530 12.594 1.00 92.12 221 ASP A N 1
ATOM 1678 C CA . ASP A 1 221 ? 0.859 -5.913 12.921 1.00 92.12 221 ASP A CA 1
ATOM 1679 C C . ASP A 1 221 ? 0.597 -6.074 14.424 1.00 92.12 221 ASP A C 1
ATOM 1681 O O . ASP A 1 221 ? -0.389 -6.684 14.841 1.00 92.12 221 ASP A O 1
ATOM 1685 N N . THR A 1 222 ? 1.449 -5.463 15.251 1.00 94.50 222 THR A N 1
ATOM 1686 C CA . THR A 1 222 ? 1.283 -5.442 16.707 1.00 94.50 222 THR A CA 1
ATOM 1687 C C . THR A 1 222 ? -0.005 -4.730 17.105 1.00 94.50 222 THR A C 1
ATOM 1689 O O . THR A 1 222 ? -0.737 -5.231 17.960 1.00 94.50 222 THR A O 1
ATOM 1692 N N . TRP A 1 223 ? -0.306 -3.586 16.487 1.00 94.06 223 TRP A N 1
ATOM 1693 C CA . TRP A 1 223 ? -1.533 -2.835 16.743 1.00 94.06 223 TRP A CA 1
ATOM 1694 C C . TRP A 1 223 ? -2.776 -3.636 16.338 1.00 94.06 223 TRP A C 1
ATOM 1696 O O . TRP A 1 223 ? -3.682 -3.796 17.153 1.00 94.06 223 TRP A O 1
ATOM 1706 N N . ILE A 1 224 ? -2.782 -4.217 15.132 1.00 93.75 224 ILE A N 1
ATOM 1707 C CA . ILE A 1 224 ? -3.869 -5.069 14.635 1.00 93.75 224 ILE A CA 1
ATOM 1708 C C . ILE A 1 224 ? -4.105 -6.228 15.603 1.00 93.75 224 ILE A C 1
ATOM 1710 O O . ILE A 1 224 ? -5.225 -6.397 16.066 1.00 93.75 224 ILE A O 1
ATOM 1714 N N . ARG A 1 225 ? -3.059 -6.970 15.987 1.00 94.00 225 ARG A N 1
ATOM 1715 C CA . ARG A 1 225 ? -3.179 -8.100 16.923 1.00 94.00 225 ARG A CA 1
ATOM 1716 C C . ARG A 1 225 ? -3.722 -7.671 18.287 1.00 94.00 225 ARG A C 1
ATOM 1718 O O . ARG A 1 225 ? -4.572 -8.345 18.852 1.00 94.00 225 ARG A O 1
ATOM 1725 N N . THR A 1 226 ? -3.249 -6.539 18.810 1.00 94.12 226 THR A N 1
ATOM 1726 C CA . THR A 1 226 ? -3.664 -6.029 20.129 1.00 94.12 226 THR A CA 1
ATOM 1727 C C . THR A 1 226 ? -5.167 -5.752 20.193 1.00 94.12 226 THR A C 1
ATOM 1729 O O . THR A 1 226 ? -5.788 -6.019 21.218 1.00 94.12 226 THR A O 1
ATOM 1732 N N . TYR A 1 227 ? -5.751 -5.226 19.113 1.00 93.38 227 TYR A N 1
ATOM 1733 C CA . TYR A 1 227 ? -7.158 -4.820 19.092 1.00 93.38 227 TYR A CA 1
ATOM 1734 C C . TYR A 1 227 ? -8.095 -5.831 18.420 1.00 93.38 227 TYR A C 1
ATOM 1736 O O . TYR A 1 227 ? -9.264 -5.875 18.784 1.00 93.38 227 TYR A O 1
ATOM 1744 N N . ALA A 1 228 ? -7.619 -6.660 17.488 1.00 89.75 228 ALA A N 1
ATOM 1745 C CA . ALA A 1 228 ? -8.442 -7.682 16.835 1.00 89.75 228 ALA A CA 1
ATOM 1746 C C . ALA A 1 228 ? -8.756 -8.868 17.766 1.00 89.75 228 ALA A C 1
ATOM 1748 O O . ALA A 1 228 ? -9.863 -9.402 17.743 1.00 89.75 228 ALA A O 1
ATOM 1749 N N . ASP A 1 229 ? -7.812 -9.237 18.639 1.00 87.62 229 ASP A N 1
ATOM 1750 C CA . ASP A 1 229 ? -7.969 -10.352 19.584 1.00 87.62 229 ASP A CA 1
ATOM 1751 C C . ASP A 1 229 ? -8.578 -9.927 20.936 1.00 87.62 229 ASP A C 1
ATOM 1753 O O . ASP A 1 229 ? -8.660 -10.730 21.871 1.00 87.62 229 ASP A O 1
ATOM 1757 N N . ALA A 1 230 ? -9.002 -8.665 21.079 1.00 82.31 230 ALA A N 1
ATOM 1758 C CA . ALA A 1 230 ? -9.539 -8.153 22.334 1.00 82.31 230 ALA A CA 1
ATOM 1759 C C . ALA A 1 230 ? -10.847 -8.885 22.728 1.00 82.31 230 ALA A C 1
ATOM 1761 O O . ALA A 1 230 ? -11.710 -9.115 21.876 1.00 82.31 230 ALA A O 1
ATOM 1762 N N . PRO A 1 231 ? -11.053 -9.225 24.018 1.00 63.09 231 PRO A N 1
ATOM 1763 C CA . PRO A 1 231 ? -12.150 -10.091 24.475 1.00 63.09 231 PRO A CA 1
ATOM 1764 C C . PRO A 1 231 ? -13.581 -9.550 24.266 1.00 63.09 231 PRO A C 1
ATOM 1766 O O . PRO A 1 231 ? -14.528 -10.268 24.561 1.00 63.09 231 PRO A O 1
ATOM 1769 N N . GLY A 1 232 ? -13.761 -8.343 23.722 1.00 64.88 232 GLY A N 1
ATOM 1770 C CA . GLY A 1 232 ? -15.061 -7.794 23.302 1.00 64.88 232 GLY A CA 1
ATOM 1771 C C . GLY A 1 232 ? -15.358 -7.905 21.797 1.00 64.88 232 GLY A C 1
ATOM 1772 O O . GLY A 1 232 ? -16.371 -7.391 21.342 1.00 64.88 232 GLY A O 1
ATOM 1773 N N . ALA A 1 233 ? -14.486 -8.532 20.999 1.00 58.50 233 ALA A N 1
ATOM 1774 C CA . ALA A 1 233 ? -14.619 -8.577 19.537 1.00 58.50 233 ALA A CA 1
ATOM 1775 C C . ALA A 1 233 ? -15.543 -9.693 18.998 1.00 58.50 233 ALA A C 1
ATOM 1777 O O . ALA A 1 233 ? -15.756 -9.761 17.788 1.00 58.50 233 ALA A O 1
ATOM 1778 N N . LYS A 1 234 ? -16.051 -10.591 19.858 1.00 56.06 234 LYS A N 1
ATOM 1779 C CA . LYS A 1 234 ? -16.796 -11.808 19.463 1.00 56.06 234 LYS A CA 1
ATOM 1780 C C . LYS A 1 234 ? -18.297 -11.795 19.790 1.00 56.06 234 LYS A C 1
ATOM 1782 O O . LYS A 1 234 ? -18.920 -12.848 19.669 1.00 56.06 234 LYS A O 1
ATOM 1787 N N . GLU A 1 235 ? -18.860 -10.661 20.204 1.00 50.94 235 GLU A N 1
ATOM 1788 C CA . GLU A 1 235 ? -20.308 -10.520 20.455 1.00 50.94 235 GLU A CA 1
ATOM 1789 C C . GLU A 1 235 ? -21.084 -10.011 19.235 1.00 50.94 235 GLU A C 1
ATOM 1791 O O . GLU A 1 235 ? -20.595 -9.080 18.551 1.00 50.94 235 GLU A O 1
#